Protein AF-A0A950E5G8-F1 (afdb_monomer_lite)

Structure (mmCIF, N/CA/C/O backbone):
data_AF-A0A950E5G8-F1
#
_entry.id   AF-A0A950E5G8-F1
#
loop_
_atom_site.group_PDB
_atom_site.id
_atom_site.type_symbol
_atom_site.label_atom_id
_atom_site.label_alt_id
_atom_site.label_comp_id
_atom_site.label_asym_id
_atom_site.label_entity_id
_atom_site.label_seq_id
_atom_site.pdbx_PDB_ins_code
_atom_site.Cartn_x
_atom_site.Cartn_y
_atom_site.Cartn_z
_atom_site.occupancy
_atom_site.B_iso_or_equiv
_atom_site.auth_seq_id
_atom_site.auth_comp_id
_atom_site.auth_asym_id
_atom_site.auth_atom_id
_atom_site.pdbx_PDB_model_num
ATOM 1 N N . MET A 1 1 ? -53.275 6.280 20.588 1.00 47.97 1 MET A N 1
ATOM 2 C CA . MET A 1 1 ? -52.068 5.756 19.921 1.00 47.97 1 MET A CA 1
ATOM 3 C C . MET A 1 1 ? -51.624 4.563 20.730 1.00 47.97 1 MET A C 1
ATOM 5 O O . MET A 1 1 ? -51.449 4.709 21.932 1.00 47.97 1 MET A O 1
ATOM 9 N N . ASP A 1 2 ? -51.600 3.397 20.101 1.00 41.66 2 ASP A N 1
ATOM 10 C CA . ASP A 1 2 ? -51.283 2.125 20.744 1.00 41.66 2 ASP A CA 1
ATOM 11 C C . ASP A 1 2 ? -49.762 2.049 21.015 1.00 41.66 2 ASP A C 1
ATOM 13 O O . ASP A 1 2 ? -48.987 2.237 20.075 1.00 41.66 2 ASP A O 1
ATOM 17 N N . PRO A 1 3 ? -49.295 1.833 22.262 1.00 52.62 3 PRO A N 1
ATOM 18 C CA . PRO A 1 3 ? -47.866 1.786 22.592 1.00 52.62 3 PRO A CA 1
ATOM 19 C C . PRO A 1 3 ? -47.129 0.547 22.050 1.00 52.62 3 PRO A C 1
ATOM 21 O O . PRO A 1 3 ? -45.923 0.420 22.259 1.00 52.62 3 PRO A O 1
ATOM 24 N N . THR A 1 4 ? -47.825 -0.384 21.391 1.00 50.59 4 THR A N 1
ATOM 25 C CA . THR A 1 4 ? -47.275 -1.694 21.005 1.00 50.59 4 THR A CA 1
ATOM 26 C C . THR A 1 4 ? -46.673 -1.763 19.594 1.00 50.59 4 THR A C 1
ATOM 28 O O . THR A 1 4 ? -46.004 -2.741 19.277 1.00 50.59 4 THR A O 1
ATOM 31 N N . GLU A 1 5 ? -46.800 -0.728 18.754 1.00 53.88 5 GLU A N 1
ATOM 32 C CA . GLU A 1 5 ? -46.356 -0.799 17.343 1.00 53.88 5 GLU A CA 1
ATOM 33 C C . GLU A 1 5 ? -44.827 -0.703 17.110 1.00 53.88 5 GLU A C 1
ATOM 35 O O . GLU A 1 5 ? -44.364 -0.839 15.975 1.00 53.88 5 GLU A O 1
ATOM 40 N N . GLY A 1 6 ? -44.014 -0.471 18.147 1.00 55.38 6 GLY A N 1
ATOM 41 C CA . GLY A 1 6 ? -42.578 -0.182 17.990 1.00 55.38 6 GLY A CA 1
ATOM 42 C C . GLY A 1 6 ? -41.601 -1.323 18.296 1.00 55.38 6 GLY A C 1
ATOM 43 O O . GLY A 1 6 ? -40.485 -1.321 17.775 1.00 55.38 6 GLY A O 1
ATOM 44 N N . TYR A 1 7 ? -41.983 -2.293 19.130 1.00 46.69 7 TYR A N 1
ATOM 45 C CA . TYR A 1 7 ? -41.076 -3.335 19.626 1.00 46.69 7 TYR A CA 1
ATOM 46 C C . TYR A 1 7 ? -41.272 -4.638 18.842 1.00 46.69 7 TYR A C 1
ATOM 48 O O . TYR A 1 7 ? -42.327 -5.256 18.918 1.00 46.69 7 TYR A O 1
ATOM 56 N N . GLY A 1 8 ? -40.254 -5.060 18.081 1.00 57.28 8 GLY A N 1
ATOM 57 C CA . GLY A 1 8 ? -40.267 -6.337 17.348 1.00 57.28 8 GLY A CA 1
ATOM 58 C C . GLY A 1 8 ? -40.115 -6.249 15.826 1.00 57.28 8 GLY A C 1
ATOM 59 O O . GLY A 1 8 ? -40.244 -7.269 15.150 1.00 57.28 8 GLY A O 1
ATOM 60 N N . ARG A 1 9 ? -39.807 -5.078 15.248 1.00 59.56 9 ARG A N 1
ATOM 61 C CA . ARG A 1 9 ? -39.385 -5.036 13.838 1.00 59.56 9 ARG A CA 1
ATOM 62 C C . ARG A 1 9 ? -38.049 -5.759 13.694 1.00 59.56 9 ARG A C 1
ATOM 64 O O . ARG A 1 9 ? -37.038 -5.298 14.219 1.00 59.56 9 ARG A O 1
ATOM 71 N N . ALA A 1 10 ? -38.061 -6.883 12.980 1.00 58.44 10 ALA A N 1
ATOM 72 C CA . ALA A 1 10 ? -36.851 -7.582 12.577 1.00 58.44 10 ALA A CA 1
ATOM 73 C C . ALA A 1 10 ? -35.902 -6.582 11.900 1.00 58.44 10 ALA A C 1
ATOM 75 O O . ALA A 1 10 ? -36.303 -5.878 10.971 1.00 58.44 10 ALA A O 1
ATOM 76 N N . LEU A 1 11 ? -34.663 -6.496 12.389 1.00 60.97 11 LEU A N 1
ATOM 77 C CA . LEU A 1 11 ? -33.600 -5.743 11.734 1.00 60.97 11 LEU A CA 1
ATOM 78 C C . LEU A 1 11 ? -33.352 -6.400 10.375 1.00 60.97 11 LEU A C 1
ATOM 80 O O . LEU A 1 11 ? -32.630 -7.387 10.266 1.00 60.97 11 LEU A O 1
ATOM 84 N N . THR A 1 12 ? -33.999 -5.890 9.330 1.00 65.06 12 THR A N 1
ATOM 85 C CA . THR A 1 12 ? -33.741 -6.316 7.959 1.00 65.06 12 THR A CA 1
ATOM 86 C C . THR A 1 12 ? -32.373 -5.772 7.580 1.00 65.06 12 THR A C 1
ATOM 88 O O . THR A 1 12 ? -32.251 -4.619 7.163 1.00 65.06 12 THR A O 1
ATOM 91 N N . TRP A 1 13 ? -31.329 -6.574 7.789 1.00 59.72 13 TRP A N 1
ATOM 92 C CA . TRP A 1 13 ? -30.010 -6.278 7.252 1.00 59.72 13 TRP A CA 1
ATOM 93 C C . TRP A 1 13 ? -30.138 -6.204 5.730 1.00 59.72 13 TRP A C 1
ATOM 95 O O . TRP A 1 13 ? -30.410 -7.199 5.060 1.00 59.72 13 TRP A O 1
ATOM 105 N N . SER A 1 14 ? -30.018 -4.998 5.187 1.00 71.00 14 SER A N 1
ATOM 106 C CA . SER A 1 14 ? -29.894 -4.780 3.753 1.00 71.00 14 SER A CA 1
ATOM 107 C C . SER A 1 14 ? -28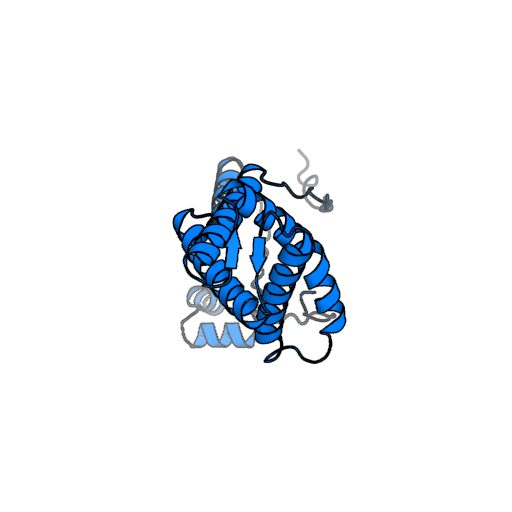.407 -4.589 3.454 1.00 71.00 14 SER A C 1
ATOM 109 O O . SER A 1 14 ? -27.835 -3.639 4.003 1.00 71.00 14 SER A O 1
ATOM 111 N N . PRO A 1 15 ? -27.771 -5.427 2.616 1.00 58.84 15 PRO A N 1
ATOM 112 C CA . PRO A 1 15 ? -26.394 -5.197 2.204 1.00 58.84 15 PRO A CA 1
ATOM 113 C C . PRO A 1 15 ? -26.296 -3.804 1.579 1.00 58.84 15 PRO A C 1
ATOM 115 O O . PRO A 1 15 ? -26.909 -3.528 0.547 1.00 58.84 15 PRO A O 1
ATOM 118 N N . GLN A 1 16 ? -25.572 -2.899 2.236 1.00 64.56 16 GLN A N 1
ATOM 119 C CA . GLN A 1 16 ? -25.246 -1.608 1.647 1.00 64.56 16 GLN A CA 1
ATOM 120 C C . GLN A 1 16 ? -24.131 -1.830 0.630 1.00 64.56 16 GLN A C 1
ATOM 122 O O . GLN A 1 16 ? -23.129 -2.478 0.930 1.00 64.56 16 GLN A O 1
ATOM 127 N N . ALA A 1 17 ? -24.320 -1.322 -0.587 1.00 63.41 17 ALA A N 1
ATOM 128 C CA . ALA A 1 17 ? -23.290 -1.397 -1.610 1.00 63.41 17 ALA A CA 1
ATOM 129 C C . ALA A 1 17 ? -22.033 -0.644 -1.132 1.00 63.41 17 ALA A C 1
ATOM 131 O O . ALA A 1 17 ? -22.166 0.455 -0.583 1.00 63.41 17 ALA A O 1
ATOM 132 N N . PRO A 1 18 ? -20.823 -1.193 -1.342 1.00 62.94 18 PRO A N 1
ATOM 133 C CA . PRO A 1 18 ? -19.596 -0.480 -1.020 1.00 62.94 18 PRO A CA 1
ATOM 134 C C . PRO A 1 18 ? -19.556 0.837 -1.804 1.00 62.94 18 PRO A C 1
ATOM 136 O O . PRO A 1 18 ? -19.641 0.859 -3.032 1.00 62.94 18 PRO A O 1
ATOM 139 N N . HIS A 1 19 ? -19.466 1.959 -1.091 1.00 63.69 19 HIS A N 1
ATOM 140 C CA . HIS A 1 19 ? -19.315 3.272 -1.706 1.00 63.69 19 HIS A CA 1
ATOM 141 C C . HIS A 1 19 ? -17.847 3.489 -2.084 1.00 63.69 19 HIS A C 1
ATOM 143 O O . HIS A 1 19 ? -17.012 3.788 -1.234 1.00 63.69 19 HIS A O 1
ATOM 149 N N . TYR A 1 20 ? -17.529 3.361 -3.372 1.00 69.50 20 TYR A N 1
ATOM 150 C CA . TYR A 1 20 ? -16.200 3.682 -3.886 1.00 69.50 20 TYR A CA 1
ATOM 151 C C . TYR A 1 20 ? -16.023 5.199 -3.996 1.00 69.50 20 TYR A C 1
ATOM 153 O O . TYR A 1 20 ? -16.672 5.867 -4.804 1.00 69.50 20 TYR A O 1
ATOM 161 N N . ASN A 1 21 ? -15.108 5.758 -3.206 1.00 79.69 21 ASN A N 1
ATOM 162 C CA . ASN A 1 21 ? -14.736 7.164 -3.316 1.00 79.69 21 ASN A CA 1
ATOM 163 C C . ASN A 1 21 ? -13.747 7.342 -4.477 1.00 79.69 21 ASN A C 1
ATOM 165 O O . ASN A 1 21 ? -12.543 7.180 -4.302 1.00 79.69 21 ASN A O 1
ATOM 169 N N . ILE A 1 22 ? -14.244 7.709 -5.664 1.00 84.25 22 ILE A N 1
ATOM 170 C CA . ILE A 1 22 ? -13.420 7.903 -6.878 1.00 84.25 22 ILE A CA 1
ATOM 171 C C . ILE A 1 22 ? -12.241 8.853 -6.620 1.00 84.25 22 ILE A C 1
ATOM 173 O O . ILE A 1 22 ? -11.131 8.604 -7.077 1.00 84.25 22 ILE A O 1
ATOM 177 N N . VAL A 1 23 ? -12.462 9.919 -5.844 1.00 83.88 23 VAL A N 1
ATOM 178 C CA . VAL A 1 23 ? -11.411 10.881 -5.475 1.00 83.88 23 VAL A CA 1
ATOM 179 C C . VAL A 1 23 ? -10.280 10.206 -4.703 1.00 83.88 23 VAL A C 1
ATOM 181 O O . VAL A 1 23 ? -9.117 10.452 -4.998 1.00 83.88 23 VAL A O 1
ATOM 184 N N . HIS A 1 24 ? -10.612 9.330 -3.755 1.00 82.12 24 HIS A N 1
ATOM 185 C CA . HIS A 1 24 ? -9.613 8.592 -2.988 1.00 82.12 24 HIS A CA 1
ATOM 186 C C . HIS A 1 24 ? -8.821 7.651 -3.902 1.00 82.12 24 HIS A C 1
ATOM 188 O O . HIS A 1 24 ? -7.599 7.675 -3.876 1.00 82.12 24 HIS A O 1
ATOM 194 N N . VAL A 1 25 ? -9.493 6.919 -4.797 1.00 85.19 25 VAL A N 1
ATOM 195 C CA . VAL A 1 25 ? -8.819 6.051 -5.781 1.00 85.19 25 VAL A CA 1
ATOM 196 C C . VAL A 1 25 ? -7.847 6.843 -6.663 1.00 85.19 25 VAL A C 1
ATOM 198 O O . VAL A 1 25 ? -6.720 6.404 -6.880 1.00 85.19 25 VAL A O 1
ATOM 201 N N . LEU A 1 26 ? -8.252 8.023 -7.143 1.00 89.00 26 LEU A N 1
ATOM 202 C CA . LEU A 1 26 ? -7.389 8.887 -7.953 1.00 89.00 26 LEU A CA 1
ATOM 203 C C . LEU A 1 26 ? -6.182 9.411 -7.164 1.00 89.00 26 LEU A C 1
ATOM 205 O O . LEU A 1 26 ? -5.080 9.437 -7.705 1.00 89.00 26 LEU A O 1
ATOM 209 N N . ILE A 1 27 ? -6.370 9.805 -5.900 1.00 88.25 27 ILE A N 1
ATOM 210 C CA . ILE A 1 27 ? -5.274 10.256 -5.031 1.00 88.25 27 ILE A CA 1
ATOM 211 C C . ILE A 1 27 ? -4.304 9.106 -4.763 1.00 88.25 27 ILE A C 1
ATOM 213 O O . ILE A 1 27 ? -3.107 9.280 -4.967 1.00 88.25 27 ILE A O 1
ATOM 217 N N . SER A 1 28 ? -4.797 7.927 -4.381 1.00 87.56 28 SER A N 1
ATOM 218 C CA . SER A 1 28 ? -3.956 6.755 -4.113 1.00 87.56 28 SER A CA 1
ATOM 219 C C . SER A 1 28 ? -3.184 6.316 -5.360 1.00 87.56 28 SER A C 1
ATOM 221 O O . SER A 1 28 ? -2.005 5.980 -5.272 1.00 87.56 28 SER A O 1
ATOM 223 N N . TRP A 1 29 ? -3.798 6.401 -6.544 1.00 91.81 29 TRP A N 1
ATOM 224 C CA . TRP A 1 29 ? -3.107 6.155 -7.811 1.00 91.81 29 TRP A CA 1
ATOM 225 C C . TRP A 1 29 ? -2.003 7.184 -8.098 1.00 91.81 29 TRP A C 1
ATOM 227 O O . TRP A 1 29 ? -0.893 6.802 -8.475 1.00 91.81 29 TRP A O 1
ATOM 237 N N . LEU A 1 30 ? -2.274 8.478 -7.889 1.00 93.50 30 LEU A N 1
ATOM 238 C CA . LEU A 1 30 ? -1.269 9.533 -8.043 1.00 93.50 30 LEU A CA 1
ATOM 239 C C . LEU A 1 30 ? -0.107 9.344 -7.065 1.00 93.50 30 LEU A C 1
ATOM 241 O O . LEU A 1 30 ? 1.049 9.428 -7.475 1.00 93.50 30 LEU A O 1
ATOM 245 N N . VAL A 1 31 ? -0.403 9.046 -5.799 1.00 93.44 31 VAL A N 1
ATOM 246 C CA . VAL A 1 31 ? 0.601 8.757 -4.768 1.00 93.44 31 VAL A CA 1
ATOM 247 C C . VAL A 1 31 ? 1.461 7.566 -5.180 1.00 93.44 31 VAL A C 1
ATOM 249 O O . VAL A 1 31 ? 2.684 7.679 -5.172 1.00 93.44 31 VAL A O 1
ATOM 252 N N . ALA A 1 32 ? 0.853 6.466 -5.629 1.00 93.69 32 ALA A N 1
ATOM 253 C CA . ALA A 1 32 ? 1.586 5.299 -6.110 1.00 93.69 32 ALA A CA 1
ATOM 254 C C . ALA A 1 32 ? 2.502 5.637 -7.302 1.00 93.69 32 ALA A C 1
ATOM 256 O O . ALA A 1 32 ? 3.665 5.235 -7.323 1.00 93.69 32 ALA A O 1
ATOM 257 N N . GLY A 1 33 ? 2.020 6.423 -8.270 1.00 95.38 33 GLY A N 1
ATOM 258 C CA . GLY A 1 33 ? 2.829 6.873 -9.406 1.00 95.38 33 GLY A CA 1
ATOM 259 C C . GLY A 1 33 ? 4.007 7.759 -9.000 1.00 95.38 33 GLY A C 1
ATOM 260 O O . GLY A 1 33 ? 5.118 7.566 -9.495 1.00 95.38 33 GLY A O 1
ATOM 261 N N . VAL A 1 34 ? 3.797 8.693 -8.067 1.00 96.44 34 VAL A N 1
ATOM 262 C CA . VAL A 1 34 ? 4.878 9.524 -7.512 1.00 96.44 34 VAL A CA 1
ATOM 263 C C . VAL A 1 34 ? 5.898 8.652 -6.782 1.00 96.44 34 VAL A C 1
ATOM 265 O O . VAL A 1 34 ? 7.093 8.828 -7.002 1.00 96.44 34 VAL A O 1
ATOM 268 N N . SER A 1 35 ? 5.464 7.672 -5.988 1.00 96.38 35 SER A N 1
ATOM 269 C CA . SER A 1 35 ? 6.365 6.737 -5.302 1.00 96.38 35 SER A CA 1
ATOM 270 C C . SER A 1 35 ? 7.233 5.936 -6.273 1.00 96.38 35 SER A C 1
ATOM 272 O O . SER A 1 35 ? 8.437 5.812 -6.054 1.00 96.38 35 SER A O 1
ATOM 274 N N . VAL A 1 36 ? 6.659 5.440 -7.376 1.00 95.69 36 VAL A N 1
ATOM 275 C CA . VAL A 1 36 ? 7.415 4.756 -8.442 1.00 95.69 36 VAL A CA 1
ATOM 276 C C . VAL A 1 36 ? 8.428 5.701 -9.087 1.00 95.69 36 VAL A C 1
ATOM 278 O O . VAL A 1 36 ? 9.584 5.328 -9.285 1.00 95.69 36 VAL A O 1
ATOM 281 N N . PHE A 1 37 ? 8.019 6.936 -9.384 1.00 96.25 37 PHE A N 1
ATOM 282 C CA . PHE A 1 37 ? 8.897 7.939 -9.982 1.00 96.25 37 PHE A CA 1
ATOM 283 C C . PHE A 1 37 ? 10.076 8.298 -9.063 1.00 96.25 37 PHE A C 1
ATOM 285 O O . PHE A 1 37 ? 11.220 8.345 -9.511 1.00 96.25 37 PHE A O 1
ATOM 292 N N . VAL A 1 38 ? 9.812 8.491 -7.768 1.00 96.44 38 VAL A N 1
ATOM 293 C CA . VAL A 1 38 ? 10.836 8.752 -6.747 1.00 96.44 38 VAL A CA 1
ATOM 294 C C . VAL A 1 38 ? 11.792 7.569 -6.619 1.00 96.44 38 VAL A C 1
ATOM 296 O O . VAL A 1 38 ? 13.007 7.762 -6.604 1.00 96.44 38 VAL A O 1
ATOM 299 N N . ALA A 1 39 ? 11.279 6.340 -6.591 1.00 96.06 39 ALA A N 1
ATOM 300 C CA . ALA A 1 39 ? 12.126 5.158 -6.504 1.00 96.06 39 ALA A CA 1
ATOM 301 C C . ALA A 1 39 ? 13.044 5.001 -7.718 1.00 96.06 39 ALA A C 1
ATOM 303 O O . ALA A 1 39 ? 14.226 4.722 -7.541 1.00 96.06 39 ALA A O 1
ATOM 304 N N . ALA A 1 40 ? 12.545 5.257 -8.928 1.00 94.81 40 ALA A N 1
ATOM 305 C CA . ALA A 1 40 ? 13.364 5.253 -10.138 1.00 94.81 40 ALA A CA 1
ATOM 306 C C . ALA A 1 40 ? 14.425 6.372 -10.160 1.00 94.81 40 ALA A C 1
ATOM 308 O O . ALA A 1 40 ? 15.451 6.235 -10.816 1.00 94.81 40 ALA A O 1
ATOM 309 N N . ALA A 1 41 ? 14.205 7.478 -9.441 1.00 94.69 41 ALA A N 1
ATOM 310 C CA . ALA A 1 41 ? 15.197 8.544 -9.309 1.00 94.69 41 ALA A CA 1
ATOM 311 C C . ALA A 1 41 ? 16.302 8.219 -8.285 1.00 94.69 41 ALA A C 1
ATOM 313 O O . ALA A 1 41 ? 17.424 8.704 -8.419 1.00 94.69 41 ALA A O 1
ATOM 314 N N . ILE A 1 42 ? 15.988 7.425 -7.257 1.00 95.38 42 ILE A N 1
ATOM 315 C CA . ILE A 1 42 ? 16.906 7.094 -6.155 1.00 95.38 42 ILE A CA 1
ATOM 316 C C . ILE A 1 42 ? 17.687 5.807 -6.438 1.00 95.38 42 ILE A C 1
ATOM 318 O O . ILE A 1 42 ? 18.877 5.720 -6.132 1.00 95.38 42 ILE A O 1
ATOM 322 N N . VAL A 1 43 ? 17.016 4.788 -6.974 1.00 95.38 43 VAL A N 1
ATOM 323 C CA . VAL A 1 43 ? 17.572 3.444 -7.120 1.00 95.38 43 VAL A CA 1
ATOM 324 C C . VAL A 1 43 ? 18.265 3.323 -8.477 1.00 95.38 43 VAL A C 1
ATOM 326 O O . VAL A 1 43 ? 17.602 3.418 -9.511 1.00 95.38 43 VAL A O 1
ATOM 329 N N . PRO A 1 44 ? 19.590 3.089 -8.516 1.00 91.00 44 PRO A N 1
ATOM 330 C CA . PRO A 1 44 ? 20.273 2.869 -9.782 1.00 91.00 44 PRO A CA 1
ATOM 331 C C . PRO A 1 44 ? 19.753 1.577 -10.425 1.00 91.00 44 PRO A C 1
ATOM 333 O O . PRO A 1 44 ? 19.303 0.668 -9.732 1.00 91.00 44 PRO A O 1
ATOM 336 N N . HIS A 1 45 ? 19.820 1.493 -11.756 1.00 93.19 45 HIS A N 1
ATOM 337 C CA . HIS A 1 45 ? 19.299 0.354 -12.534 1.00 93.19 45 HIS A CA 1
ATOM 338 C C . HIS A 1 45 ? 17.772 0.172 -12.505 1.00 93.19 45 HIS A C 1
ATOM 340 O O . HIS A 1 45 ? 17.252 -0.865 -12.929 1.00 93.19 45 HIS A O 1
ATOM 346 N N . VAL A 1 46 ? 17.054 1.201 -12.051 1.00 94.00 46 VAL A N 1
ATOM 347 C CA . VAL A 1 46 ? 15.607 1.341 -12.199 1.00 94.00 46 VAL A CA 1
ATOM 348 C C . VAL A 1 46 ? 15.360 2.609 -12.995 1.00 94.00 46 VAL A C 1
ATOM 350 O O . VAL A 1 46 ? 15.836 3.677 -12.627 1.00 94.00 46 VAL A O 1
ATOM 353 N N . SER A 1 47 ? 14.646 2.506 -14.109 1.00 92.62 47 SER A N 1
ATOM 354 C CA . SER A 1 47 ? 14.333 3.673 -14.930 1.00 92.62 47 SER A CA 1
ATOM 355 C C . SER A 1 47 ? 12.887 3.671 -15.396 1.00 92.62 47 SER A C 1
ATOM 357 O O . SER A 1 47 ? 12.274 2.630 -15.633 1.00 92.62 47 SER A O 1
ATOM 359 N N . VAL A 1 48 ? 12.344 4.878 -15.515 1.00 94.12 48 VAL A N 1
ATOM 360 C CA . VAL A 1 48 ? 11.017 5.163 -16.061 1.00 94.12 48 VAL A CA 1
ATOM 361 C C . VAL A 1 48 ? 11.175 6.227 -17.142 1.00 94.12 48 VAL A C 1
ATOM 363 O O . VAL A 1 48 ? 11.984 7.143 -16.990 1.00 94.12 48 VAL A O 1
ATOM 366 N N . GLY A 1 49 ? 10.437 6.105 -18.248 1.00 86.75 49 GLY A N 1
ATOM 367 C CA . GLY A 1 49 ? 10.557 7.034 -19.381 1.00 86.75 49 GLY A CA 1
ATOM 368 C C . GLY A 1 49 ? 10.075 8.458 -19.068 1.00 86.75 49 GLY A C 1
ATOM 369 O O . GLY A 1 49 ? 10.515 9.418 -19.699 1.00 86.75 49 GLY A O 1
ATOM 370 N N . GLY A 1 50 ? 9.230 8.611 -18.045 1.00 91.94 50 GLY A N 1
ATOM 371 C CA . GLY A 1 50 ? 8.761 9.890 -17.524 1.00 91.94 50 GLY A CA 1
ATOM 372 C C . GLY A 1 50 ? 7.676 9.719 -16.462 1.00 91.94 50 GLY A C 1
ATOM 373 O O . GLY A 1 50 ? 7.345 8.606 -16.053 1.00 91.94 50 GLY A O 1
ATOM 374 N N . PHE A 1 51 ? 7.081 10.831 -16.028 1.00 92.44 51 PHE A N 1
ATOM 375 C CA . PHE A 1 51 ? 6.022 10.807 -15.013 1.00 92.44 51 PHE A CA 1
ATOM 376 C C . PHE A 1 51 ? 4.762 10.054 -15.479 1.00 92.44 51 PHE A C 1
ATOM 378 O O . PHE A 1 51 ? 4.176 9.294 -14.712 1.00 92.44 51 PHE A O 1
ATOM 385 N N . SER A 1 52 ? 4.373 10.193 -16.752 1.00 93.12 52 SER A N 1
ATOM 386 C CA . SER A 1 52 ? 3.252 9.435 -17.332 1.00 93.12 52 SER A CA 1
ATOM 387 C C . SER A 1 52 ? 3.497 7.927 -17.318 1.00 93.12 52 SER A C 1
ATOM 389 O O . SER A 1 52 ? 2.577 7.150 -17.076 1.00 93.12 52 SER A O 1
ATOM 391 N N . ASP A 1 53 ? 4.745 7.515 -17.540 1.00 94.31 53 ASP A N 1
ATOM 392 C CA . ASP A 1 53 ? 5.137 6.109 -17.532 1.00 94.31 53 ASP A CA 1
ATOM 393 C C . ASP A 1 53 ? 5.152 5.540 -16.109 1.00 94.31 53 ASP A C 1
ATOM 395 O O . ASP A 1 53 ? 4.749 4.396 -15.907 1.00 94.31 53 ASP A O 1
ATOM 399 N N . ALA A 1 54 ? 5.519 6.350 -15.110 1.00 94.25 54 ALA A N 1
ATOM 400 C CA . ALA A 1 54 ? 5.402 5.982 -13.700 1.00 94.25 54 ALA A CA 1
ATOM 401 C C . ALA A 1 54 ? 3.935 5.808 -13.266 1.00 94.25 54 ALA A C 1
ATOM 403 O O . ALA A 1 54 ? 3.605 4.849 -12.569 1.00 94.25 54 ALA A O 1
ATOM 404 N N . LEU A 1 55 ? 3.030 6.676 -13.732 1.00 95.56 55 LEU A N 1
ATOM 405 C CA . LEU A 1 55 ? 1.588 6.520 -13.506 1.00 95.56 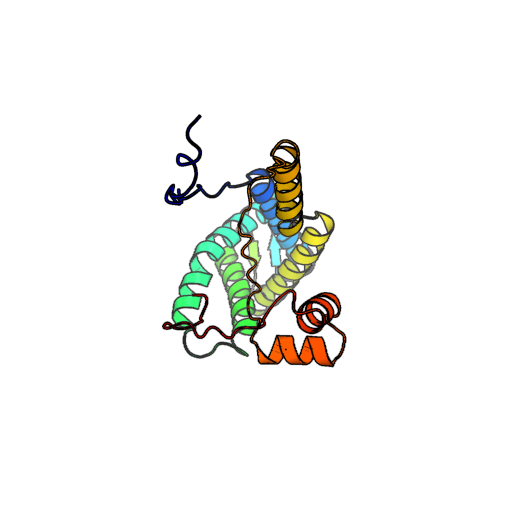55 LEU A CA 1
ATOM 406 C C . LEU A 1 55 ? 1.033 5.250 -14.165 1.00 95.56 55 LEU A C 1
ATOM 408 O O . LEU A 1 55 ? 0.238 4.537 -13.550 1.00 95.56 55 LEU A O 1
ATOM 412 N N . ALA A 1 56 ? 1.463 4.941 -15.391 1.00 94.69 56 ALA A N 1
ATOM 413 C CA . ALA A 1 56 ? 1.090 3.705 -16.077 1.00 94.69 56 ALA A CA 1
ATOM 414 C C . ALA A 1 56 ? 1.638 2.462 -15.354 1.00 94.69 56 ALA A C 1
ATOM 416 O O . ALA A 1 56 ? 0.914 1.480 -15.176 1.00 94.69 56 ALA A O 1
ATOM 417 N N . ALA A 1 57 ? 2.884 2.518 -14.876 1.00 94.12 57 ALA A N 1
ATOM 418 C CA . ALA A 1 57 ? 3.476 1.466 -14.058 1.00 94.12 57 ALA A CA 1
ATOM 419 C C . ALA A 1 57 ? 2.689 1.258 -12.754 1.00 94.12 57 ALA A C 1
ATOM 421 O O . ALA A 1 57 ? 2.421 0.116 -12.396 1.00 94.12 57 ALA A O 1
ATOM 422 N N . ALA A 1 58 ? 2.238 2.328 -12.092 1.00 94.06 58 ALA A N 1
ATOM 423 C CA . ALA A 1 58 ? 1.404 2.228 -10.895 1.00 94.06 58 ALA A CA 1
ATOM 424 C C . ALA A 1 58 ? 0.065 1.515 -11.157 1.00 94.06 58 ALA A C 1
ATOM 426 O O . ALA A 1 58 ? -0.345 0.690 -10.344 1.00 94.06 58 ALA A O 1
ATOM 427 N N . VAL A 1 59 ? -0.589 1.757 -12.303 1.00 94.56 59 VAL A N 1
ATOM 428 C CA . VAL A 1 59 ? -1.800 1.000 -12.693 1.00 94.56 59 VAL A CA 1
ATOM 429 C C . VAL A 1 59 ? -1.485 -0.483 -12.869 1.00 94.56 59 VAL A C 1
ATOM 431 O O . VAL A 1 59 ? -2.226 -1.335 -12.384 1.00 94.56 59 VAL A O 1
ATOM 434 N N . LEU A 1 60 ? -0.384 -0.802 -13.551 1.00 94.31 60 LEU A N 1
ATOM 435 C CA . LEU A 1 60 ? 0.017 -2.186 -13.787 1.00 94.31 60 LEU A CA 1
ATOM 436 C C . LEU A 1 60 ? 0.345 -2.911 -12.476 1.00 94.31 60 LEU A C 1
ATOM 438 O O . LEU A 1 60 ? -0.117 -4.028 -12.263 1.00 94.31 60 LEU A O 1
ATOM 442 N N . ILE A 1 61 ? 1.083 -2.260 -11.577 1.00 93.25 61 ILE A N 1
ATOM 443 C CA . ILE A 1 61 ? 1.389 -2.784 -10.241 1.00 93.25 61 ILE A CA 1
ATOM 444 C C . ILE A 1 61 ? 0.096 -2.982 -9.443 1.00 93.25 61 ILE A C 1
ATOM 446 O O . ILE A 1 61 ? -0.081 -4.039 -8.847 1.00 93.25 61 ILE A O 1
ATOM 450 N N . ALA A 1 62 ? -0.844 -2.033 -9.480 1.00 91.94 62 ALA A N 1
ATOM 451 C CA . ALA A 1 62 ? -2.140 -2.180 -8.817 1.00 91.94 62 ALA A CA 1
ATOM 452 C C . ALA A 1 62 ? -2.946 -3.370 -9.369 1.00 91.94 62 ALA A C 1
ATOM 454 O O . ALA A 1 62 ? -3.532 -4.129 -8.597 1.00 91.94 62 ALA A O 1
ATOM 455 N N . ALA A 1 63 ? -2.929 -3.585 -10.688 1.00 93.44 63 ALA A N 1
ATOM 456 C CA . ALA A 1 63 ? -3.562 -4.744 -11.314 1.00 93.44 63 ALA A CA 1
ATOM 457 C C . ALA A 1 63 ? -2.903 -6.065 -10.878 1.00 93.44 63 ALA A C 1
ATOM 459 O O . ALA A 1 63 ? -3.600 -7.023 -10.545 1.00 93.44 63 ALA A O 1
ATOM 460 N N . LEU A 1 64 ? -1.569 -6.110 -10.812 1.00 93.62 64 LEU A N 1
ATOM 461 C CA . LEU A 1 64 ? -0.829 -7.261 -10.287 1.00 93.62 64 LEU A CA 1
ATOM 462 C C . LEU A 1 64 ? -1.148 -7.506 -8.803 1.00 93.62 64 LEU A C 1
ATOM 464 O O . LEU A 1 64 ? -1.334 -8.654 -8.396 1.00 93.62 64 LEU A O 1
ATOM 468 N N . ASN A 1 65 ? -1.285 -6.441 -8.013 1.00 91.88 65 ASN A N 1
ATOM 469 C CA . ASN A 1 65 ? -1.637 -6.492 -6.595 1.00 91.88 65 ASN A CA 1
ATOM 470 C C . ASN A 1 65 ? -3.079 -6.961 -6.337 1.00 91.88 65 ASN A C 1
ATOM 472 O O . ASN A 1 65 ? -3.371 -7.489 -5.271 1.00 91.88 65 ASN A O 1
ATOM 476 N N . ALA A 1 66 ? -3.980 -6.846 -7.313 1.00 90.75 66 ALA A N 1
ATOM 477 C CA . ALA A 1 66 ? -5.322 -7.418 -7.207 1.00 90.75 66 ALA A CA 1
ATOM 478 C C . ALA A 1 66 ? -5.341 -8.951 -7.387 1.00 90.75 66 ALA A C 1
ATOM 480 O O . ALA A 1 66 ? -6.299 -9.603 -6.978 1.00 90.75 66 ALA A O 1
ATOM 481 N N . VAL A 1 67 ? -4.300 -9.534 -7.997 1.00 91.00 67 VAL A N 1
ATOM 482 C CA . VAL A 1 67 ? -4.281 -10.949 -8.412 1.00 91.00 67 VAL A CA 1
ATOM 483 C C . VAL A 1 67 ? -3.262 -11.775 -7.630 1.00 91.00 67 VAL A C 1
ATOM 485 O O . VAL A 1 67 ? -3.582 -12.861 -7.148 1.00 91.00 67 VAL A O 1
ATOM 488 N N . LEU A 1 68 ? -2.031 -11.283 -7.482 1.00 89.25 68 LEU A N 1
ATOM 489 C CA . LEU A 1 68 ? -0.932 -12.061 -6.909 1.00 89.25 68 LEU A CA 1
ATOM 490 C C . LEU A 1 68 ? -1.058 -12.299 -5.393 1.00 89.25 68 LEU A C 1
ATOM 492 O O . LEU A 1 68 ? -0.872 -13.446 -4.983 1.00 89.25 68 LEU A O 1
ATOM 496 N N . PRO A 1 69 ? -1.392 -11.308 -4.540 1.00 87.38 69 PRO A N 1
ATOM 497 C CA . PRO A 1 69 ? -1.539 -11.547 -3.107 1.00 87.38 69 PRO A CA 1
ATOM 498 C C . PRO A 1 69 ? -2.602 -12.601 -2.764 1.00 87.38 69 PRO A C 1
ATOM 500 O O . PRO A 1 69 ? -2.274 -13.470 -1.960 1.00 87.38 69 PRO A O 1
ATOM 503 N N . PRO A 1 70 ? -3.807 -12.628 -3.378 1.00 85.25 70 PRO A N 1
ATOM 504 C CA . PRO A 1 70 ? -4.774 -13.711 -3.168 1.00 85.25 70 PRO A CA 1
ATOM 505 C C . PRO A 1 70 ? -4.228 -15.104 -3.505 1.00 85.25 70 PRO A C 1
ATOM 507 O O . PRO A 1 70 ? -4.396 -16.039 -2.722 1.00 85.25 70 PRO A O 1
ATOM 510 N N . ILE A 1 71 ? -3.530 -15.244 -4.638 1.00 86.00 71 ILE A N 1
ATOM 511 C CA . ILE A 1 71 ? -2.921 -16.518 -5.057 1.00 86.00 71 ILE A CA 1
ATOM 512 C C . ILE A 1 71 ? -1.881 -16.971 -4.034 1.00 86.00 71 ILE A C 1
ATOM 514 O O . ILE A 1 71 ? -1.867 -18.125 -3.607 1.00 86.00 71 ILE A O 1
ATOM 518 N N . VAL A 1 72 ? -1.011 -16.053 -3.616 1.00 83.25 72 VAL A N 1
ATOM 519 C CA . VAL A 1 72 ? 0.034 -16.361 -2.644 1.00 83.25 72 VAL A CA 1
ATOM 520 C C . VAL A 1 72 ? -0.583 -16.654 -1.270 1.00 83.25 72 VAL A C 1
ATOM 522 O O . VAL A 1 72 ? -0.140 -17.583 -0.603 1.00 83.25 72 VAL A O 1
ATOM 525 N N . ALA A 1 73 ? -1.620 -15.927 -0.846 1.00 81.00 73 ALA A N 1
ATOM 526 C CA . ALA A 1 73 ? -2.325 -16.164 0.414 1.00 81.00 73 ALA A CA 1
ATOM 527 C C . ALA A 1 73 ? -2.962 -17.559 0.467 1.00 81.00 73 ALA A C 1
ATOM 529 O O . ALA A 1 73 ? -2.827 -18.243 1.480 1.00 81.00 73 ALA A O 1
ATOM 530 N N . ALA A 1 74 ? -3.552 -18.025 -0.639 1.00 79.31 74 ALA A N 1
ATOM 531 C CA . ALA A 1 74 ? -4.065 -19.390 -0.753 1.00 79.31 74 ALA A CA 1
ATOM 532 C C . ALA A 1 74 ? -2.969 -20.459 -0.550 1.00 79.31 74 ALA A C 1
ATOM 534 O O . ALA A 1 74 ? -3.254 -21.555 -0.072 1.00 79.31 74 ALA A O 1
ATOM 535 N N . LEU A 1 75 ? -1.708 -20.132 -0.856 1.00 71.81 75 LEU A N 1
ATOM 536 C CA . LEU A 1 75 ? -0.550 -21.015 -0.686 1.00 71.81 75 LEU A CA 1
ATOM 537 C C . LEU A 1 75 ? 0.106 -20.914 0.713 1.00 71.81 75 LEU A C 1
ATOM 539 O O . LEU A 1 75 ? 0.864 -21.802 1.101 1.00 71.81 75 LEU A O 1
ATOM 543 N N . ARG A 1 76 ? -0.168 -19.844 1.481 1.00 66.38 76 ARG A N 1
ATOM 544 C CA . ARG A 1 76 ? 0.505 -19.482 2.756 1.00 66.38 76 ARG A CA 1
ATOM 545 C C . ARG A 1 76 ? -0.005 -20.217 4.008 1.00 66.38 76 ARG A C 1
ATOM 547 O O . ARG A 1 76 ? 0.532 -19.975 5.090 1.00 66.38 76 ARG A O 1
ATOM 554 N N . LEU A 1 77 ? -1.000 -21.098 3.893 1.00 60.69 77 LEU A N 1
ATOM 555 C CA . LEU A 1 77 ? -1.739 -21.672 5.031 1.00 60.69 77 LEU A CA 1
ATOM 556 C C . LEU A 1 77 ? -0.931 -22.408 6.142 1.00 60.69 77 LEU A C 1
ATOM 558 O O . LEU A 1 77 ? -1.511 -22.563 7.213 1.00 60.69 77 LEU A O 1
ATOM 562 N N . PRO A 1 78 ? 0.363 -22.799 6.005 1.00 64.19 78 PRO A N 1
ATOM 563 C CA . PRO A 1 78 ? 1.110 -23.388 7.131 1.00 64.19 78 PRO A CA 1
ATOM 564 C C . PRO A 1 78 ? 2.247 -22.570 7.809 1.00 64.19 78 PRO A C 1
ATOM 566 O O . PRO A 1 78 ? 2.752 -23.053 8.819 1.00 64.19 78 PRO A O 1
ATOM 569 N N . PHE A 1 79 ? 2.696 -21.381 7.352 1.00 58.53 79 PHE A N 1
ATOM 570 C CA . PHE A 1 79 ? 3.977 -20.787 7.850 1.00 58.53 79 PHE A CA 1
ATOM 571 C C . PHE A 1 79 ? 4.004 -19.248 8.050 1.00 58.53 79 PHE A C 1
ATOM 573 O O . PHE A 1 79 ? 4.780 -18.533 7.415 1.00 58.53 79 PHE A O 1
ATOM 580 N N . THR A 1 80 ? 3.181 -18.705 8.949 1.00 62.91 80 THR A N 1
ATOM 581 C CA . THR A 1 80 ? 2.740 -17.293 8.901 1.00 62.91 80 THR A CA 1
ATOM 582 C C . THR A 1 80 ? 3.667 -16.209 9.481 1.00 62.91 80 THR A C 1
ATOM 584 O O . THR A 1 80 ? 3.698 -15.118 8.920 1.00 62.91 80 THR A O 1
ATOM 587 N N . LEU A 1 81 ? 4.422 -16.424 10.569 1.00 60.19 81 LEU A N 1
ATOM 588 C CA . LEU A 1 81 ? 4.968 -15.268 11.319 1.00 60.19 81 LEU A CA 1
ATOM 589 C C . LEU A 1 81 ? 6.260 -14.642 10.754 1.00 60.19 81 LEU A C 1
ATOM 591 O O . LEU A 1 81 ? 6.291 -13.445 10.489 1.00 60.19 81 LEU A O 1
ATOM 595 N N . ALA A 1 82 ? 7.330 -15.417 10.559 1.00 61.88 82 ALA A N 1
ATOM 596 C CA . ALA A 1 82 ? 8.599 -14.871 10.049 1.00 61.88 82 ALA A CA 1
ATOM 597 C C . ALA A 1 82 ? 8.609 -14.756 8.517 1.00 61.88 82 ALA A C 1
ATOM 599 O O . ALA A 1 82 ? 9.199 -13.836 7.949 1.00 61.88 82 ALA A O 1
ATOM 600 N N . LEU A 1 83 ? 7.922 -15.682 7.843 1.00 70.56 83 LEU A N 1
ATOM 601 C CA . LEU A 1 83 ? 7.871 -15.718 6.388 1.00 70.56 83 LEU A CA 1
ATOM 602 C C . LEU A 1 83 ? 6.995 -14.593 5.827 1.00 70.56 83 LEU A C 1
ATOM 604 O O . LEU A 1 83 ? 7.267 -14.126 4.732 1.00 70.56 83 LEU A O 1
ATOM 608 N N . GLY A 1 84 ? 5.989 -14.120 6.573 1.00 78.00 84 GLY A N 1
ATOM 609 C CA . GLY A 1 84 ? 5.021 -13.129 6.099 1.00 78.00 84 GLY A CA 1
ATOM 610 C C . GLY A 1 84 ? 5.663 -11.836 5.591 1.00 78.00 84 GLY A C 1
ATOM 611 O O . GLY A 1 84 ? 5.420 -11.454 4.449 1.00 78.00 84 GLY A O 1
ATOM 612 N N . PHE A 1 85 ? 6.519 -11.204 6.402 1.00 80.62 85 PHE A N 1
ATOM 613 C CA . PHE A 1 85 ? 7.188 -9.950 6.030 1.00 80.62 85 PHE A CA 1
ATOM 614 C C . PHE A 1 85 ? 8.110 -10.125 4.817 1.00 80.62 85 PHE A C 1
ATOM 616 O O . PHE A 1 85 ? 7.974 -9.413 3.824 1.00 80.62 85 PHE A O 1
ATOM 623 N N . VAL A 1 86 ? 9.012 -11.111 4.872 1.00 84.81 86 VAL A N 1
ATOM 624 C CA . VAL A 1 86 ? 9.954 -11.387 3.775 1.00 84.81 86 VAL A CA 1
ATOM 625 C C . VAL A 1 86 ? 9.197 -11.718 2.491 1.00 84.81 86 VAL A C 1
ATOM 627 O O . VAL A 1 86 ? 9.563 -11.253 1.418 1.00 84.81 86 VAL A O 1
ATOM 630 N N . LEU A 1 87 ? 8.108 -12.477 2.590 1.00 85.50 87 LEU A N 1
ATOM 631 C CA . LEU A 1 87 ? 7.318 -12.891 1.441 1.00 85.50 87 LEU A CA 1
ATOM 632 C C . LEU A 1 87 ? 6.537 -11.737 0.813 1.00 85.50 87 LEU A C 1
ATOM 634 O O . LEU A 1 87 ? 6.391 -11.731 -0.403 1.00 85.50 87 LEU A O 1
ATOM 638 N N . VAL A 1 88 ? 6.048 -10.769 1.596 1.00 86.88 88 VAL A N 1
ATOM 639 C CA . VAL A 1 88 ? 5.465 -9.529 1.047 1.00 86.88 88 VAL A CA 1
ATOM 640 C C . VAL A 1 88 ? 6.533 -8.739 0.299 1.00 86.88 88 VAL A C 1
ATOM 642 O O . VAL A 1 88 ? 6.326 -8.397 -0.857 1.00 86.88 88 VAL A O 1
ATOM 645 N N . LEU A 1 89 ? 7.715 -8.564 0.892 1.00 89.75 89 LEU A N 1
ATOM 646 C CA . LEU A 1 89 ? 8.792 -7.812 0.254 1.00 89.75 89 LEU A CA 1
ATOM 647 C C . LEU A 1 89 ? 9.259 -8.449 -1.068 1.00 89.75 89 LEU A C 1
ATOM 649 O O . LEU A 1 89 ? 9.453 -7.764 -2.073 1.00 89.75 89 LEU A O 1
ATOM 653 N N . VAL A 1 90 ? 9.409 -9.777 -1.074 1.00 91.75 90 VAL A N 1
ATOM 654 C CA . VAL A 1 90 ? 9.721 -10.553 -2.282 1.00 91.75 90 VAL A CA 1
ATOM 655 C C . VAL A 1 90 ? 8.591 -10.435 -3.302 1.00 91.75 90 VAL A C 1
ATOM 657 O O . VAL A 1 90 ? 8.868 -10.302 -4.491 1.00 91.75 90 VAL A O 1
ATOM 660 N N . LEU A 1 91 ? 7.331 -10.464 -2.863 1.00 92.62 91 LEU A N 1
ATOM 661 C CA . LEU A 1 91 ? 6.177 -10.334 -3.747 1.00 92.62 91 LEU A CA 1
ATOM 662 C C . LEU A 1 91 ? 6.147 -8.965 -4.438 1.00 92.62 91 LEU A C 1
ATOM 664 O O . LEU A 1 91 ? 5.978 -8.924 -5.654 1.00 92.62 91 LEU A O 1
ATOM 668 N N . ASP A 1 92 ? 6.397 -7.880 -3.707 1.00 94.19 92 ASP A N 1
ATOM 669 C CA . ASP A 1 92 ? 6.459 -6.526 -4.270 1.00 94.19 92 ASP A CA 1
ATOM 670 C C . ASP A 1 92 ? 7.602 -6.395 -5.290 1.00 94.19 92 ASP A C 1
ATOM 672 O O . ASP A 1 92 ? 7.439 -5.819 -6.368 1.00 94.19 92 ASP A O 1
ATOM 676 N N . ALA A 1 93 ? 8.761 -6.994 -4.998 1.00 95.50 93 ALA A N 1
ATOM 677 C CA . ALA A 1 93 ? 9.886 -7.041 -5.932 1.00 95.50 93 ALA A CA 1
ATOM 678 C C . ALA A 1 93 ? 9.542 -7.835 -7.205 1.00 95.50 93 ALA A C 1
ATOM 680 O O . ALA A 1 93 ? 9.845 -7.407 -8.321 1.00 95.50 93 ALA A O 1
ATOM 681 N N . VAL A 1 94 ? 8.877 -8.984 -7.054 1.00 94.81 94 VAL A N 1
ATOM 682 C CA . VAL A 1 94 ? 8.402 -9.801 -8.179 1.00 94.81 94 VAL A CA 1
ATOM 683 C C . VAL A 1 94 ? 7.369 -9.036 -9.004 1.00 94.81 94 VAL A C 1
ATOM 685 O O . VAL A 1 94 ? 7.439 -9.077 -10.228 1.00 94.81 94 VAL A O 1
ATOM 688 N N . MET A 1 95 ? 6.455 -8.293 -8.376 1.00 94.25 95 MET A N 1
ATOM 689 C CA . MET A 1 95 ? 5.500 -7.433 -9.080 1.00 94.25 95 MET A CA 1
ATOM 690 C C . MET A 1 95 ? 6.202 -6.375 -9.927 1.00 94.25 95 MET A C 1
ATOM 692 O O . MET A 1 95 ? 5.835 -6.191 -11.085 1.00 94.25 95 MET A O 1
ATOM 696 N N . LEU A 1 96 ? 7.233 -5.715 -9.391 1.00 94.88 96 LEU A N 1
ATOM 697 C CA . LEU A 1 96 ? 8.015 -4.725 -10.139 1.00 94.88 96 LEU A CA 1
ATOM 698 C C . LEU A 1 96 ? 8.765 -5.345 -11.315 1.00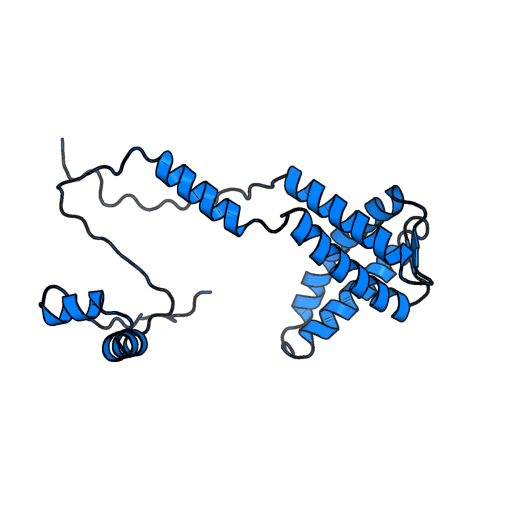 94.88 96 LEU A C 1
ATOM 700 O O . LEU A 1 96 ? 8.760 -4.784 -12.413 1.00 94.88 96 LEU A O 1
ATOM 704 N N . LEU A 1 97 ? 9.368 -6.520 -11.117 1.00 95.06 97 LEU A N 1
ATOM 705 C CA . LEU A 1 97 ? 9.987 -7.257 -12.215 1.00 95.06 97 LEU A CA 1
ATOM 706 C C . LEU A 1 97 ? 8.959 -7.629 -13.278 1.00 95.06 97 LEU A C 1
ATOM 708 O O . LEU A 1 97 ? 9.203 -7.393 -14.457 1.00 95.06 97 LEU A O 1
ATOM 712 N N . LEU A 1 98 ? 7.812 -8.184 -12.889 1.00 94.44 98 LEU A N 1
ATOM 713 C CA . LEU A 1 98 ? 6.750 -8.547 -13.825 1.00 94.44 98 LEU A CA 1
ATOM 714 C C . LEU A 1 98 ? 6.248 -7.321 -14.586 1.00 94.44 98 LEU A C 1
ATOM 716 O O . LEU A 1 98 ? 6.139 -7.374 -15.808 1.00 94.44 98 LEU A O 1
ATOM 720 N N . ALA A 1 99 ? 6.029 -6.199 -13.899 1.00 93.19 99 ALA A N 1
ATOM 721 C CA . ALA A 1 99 ? 5.653 -4.941 -14.530 1.00 93.19 99 ALA A CA 1
ATOM 722 C C . ALA A 1 99 ? 6.695 -4.494 -15.571 1.00 93.19 99 ALA A C 1
ATOM 724 O O . ALA A 1 99 ? 6.332 -4.117 -16.687 1.00 93.19 99 ALA A O 1
ATOM 725 N N . SER A 1 100 ? 7.986 -4.622 -15.244 1.00 93.75 100 SER A N 1
ATOM 726 C CA . SER A 1 100 ? 9.085 -4.322 -16.166 1.00 93.75 100 SER A CA 1
ATOM 727 C C . SER A 1 100 ? 9.150 -5.261 -17.376 1.00 93.75 100 SER A C 1
ATOM 729 O O . SER A 1 100 ? 9.537 -4.823 -18.461 1.00 93.75 100 SER A O 1
ATOM 731 N N . HIS A 1 101 ? 8.781 -6.535 -17.215 1.00 92.19 101 HIS A N 1
ATOM 732 C CA . HIS A 1 101 ? 8.758 -7.509 -18.310 1.00 92.19 101 HIS A CA 1
ATOM 733 C C . HIS A 1 101 ? 7.539 -7.327 -19.221 1.00 92.19 101 HIS A C 1
ATOM 735 O O . HIS A 1 101 ? 7.657 -7.497 -20.431 1.00 92.19 101 HIS A O 1
ATOM 741 N N . ILE A 1 102 ? 6.381 -6.974 -18.655 1.00 90.50 102 ILE A N 1
ATOM 742 C CA . ILE A 1 102 ? 5.138 -6.760 -19.409 1.00 90.50 102 ILE A CA 1
ATOM 743 C C . ILE A 1 102 ? 5.254 -5.511 -20.284 1.00 90.50 102 ILE A C 1
ATOM 745 O O . ILE A 1 102 ? 4.911 -5.553 -21.465 1.00 90.50 102 ILE A O 1
ATOM 749 N N . THR A 1 103 ? 5.773 -4.413 -19.728 1.00 83.69 103 THR A N 1
ATOM 750 C CA . THR A 1 103 ? 5.914 -3.152 -20.457 1.00 83.69 103 THR A CA 1
ATOM 751 C C . THR A 1 103 ? 7.312 -2.581 -20.268 1.00 83.69 103 THR A C 1
ATOM 753 O O . THR A 1 103 ? 7.551 -1.707 -19.437 1.00 83.69 103 THR A O 1
ATOM 756 N N . THR A 1 104 ? 8.240 -3.006 -21.128 1.00 77.00 104 THR A N 1
ATOM 757 C CA . THR A 1 104 ? 9.639 -2.529 -21.129 1.00 77.00 104 THR A CA 1
ATOM 758 C C . THR A 1 104 ? 9.765 -1.024 -21.394 1.00 77.00 104 THR A C 1
ATOM 760 O O . THR A 1 104 ? 10.810 -0.429 -21.145 1.00 77.00 104 THR A O 1
ATOM 763 N N . ARG A 1 105 ? 8.708 -0.394 -21.923 1.00 81.12 105 ARG A N 1
ATOM 764 C CA . ARG A 1 105 ? 8.668 1.044 -22.203 1.00 81.12 105 ARG A CA 1
ATOM 765 C C . ARG A 1 105 ? 8.366 1.889 -20.962 1.00 81.12 105 ARG A C 1
ATOM 767 O O . ARG A 1 105 ? 8.841 3.015 -20.901 1.00 81.12 105 ARG A O 1
ATOM 774 N N . THR A 1 106 ? 7.581 1.381 -20.008 1.00 87.81 106 THR A N 1
ATOM 775 C CA . THR A 1 106 ? 7.099 2.191 -18.876 1.00 87.81 106 THR A CA 1
ATOM 776 C C . THR A 1 106 ? 8.043 2.134 -17.688 1.00 87.81 106 THR A C 1
ATOM 778 O O . THR A 1 106 ? 8.366 3.167 -17.109 1.00 87.81 106 THR A O 1
ATOM 781 N N . ILE A 1 107 ? 8.499 0.933 -17.332 1.00 91.38 107 ILE A N 1
ATOM 782 C CA . ILE A 1 107 ? 9.450 0.720 -16.245 1.00 91.38 107 ILE A CA 1
ATOM 783 C C . ILE A 1 107 ? 10.468 -0.334 -16.663 1.00 91.38 107 ILE A C 1
ATOM 785 O O . ILE A 1 107 ? 10.119 -1.367 -17.235 1.00 91.38 107 ILE A O 1
ATOM 789 N N . ARG A 1 108 ? 11.738 -0.066 -16.379 1.00 94.00 108 ARG A N 1
ATOM 790 C CA . ARG A 1 108 ? 12.833 -1.001 -16.595 1.00 94.00 108 ARG A CA 1
ATOM 791 C C . ARG A 1 108 ? 13.542 -1.256 -15.279 1.00 94.00 108 ARG A C 1
ATOM 793 O O . ARG A 1 108 ? 13.975 -0.315 -14.621 1.00 94.00 108 ARG A O 1
ATOM 800 N N . VAL A 1 109 ? 13.665 -2.529 -14.929 1.00 95.38 109 VAL A N 1
ATOM 801 C CA . VAL A 1 109 ? 14.379 -2.993 -13.741 1.00 95.38 109 VAL A CA 1
ATOM 802 C C . VAL A 1 109 ? 15.335 -4.102 -14.156 1.00 95.38 109 VAL A C 1
ATOM 804 O O . VAL A 1 109 ? 14.904 -5.109 -14.713 1.00 95.38 109 VAL A O 1
ATOM 807 N N . ASP A 1 110 ? 16.632 -3.921 -13.906 1.00 93.00 110 ASP A N 1
ATOM 808 C CA . ASP A 1 110 ? 17.653 -4.822 -14.459 1.00 93.00 110 ASP A CA 1
ATOM 809 C C . ASP A 1 110 ? 17.672 -6.214 -13.800 1.00 93.00 110 ASP A C 1
ATOM 811 O O . ASP A 1 110 ? 17.906 -7.213 -14.480 1.00 93.00 110 ASP A O 1
ATOM 815 N N . ASN A 1 111 ? 17.470 -6.312 -12.480 1.00 94.44 111 ASN A N 1
ATOM 816 C CA . ASN A 1 111 ? 17.489 -7.593 -11.767 1.00 94.44 111 ASN A CA 1
ATOM 817 C C . ASN A 1 111 ? 16.639 -7.580 -10.485 1.00 94.44 111 ASN A C 1
ATOM 819 O O . ASN A 1 111 ? 16.148 -6.542 -10.044 1.00 94.44 111 ASN A O 1
ATOM 823 N N . PHE A 1 112 ? 16.492 -8.757 -9.871 1.00 95.75 112 PHE A N 1
ATOM 824 C CA . PHE A 1 112 ? 15.701 -8.947 -8.654 1.00 95.75 112 PHE A CA 1
ATOM 825 C C . PHE A 1 112 ? 16.163 -8.100 -7.467 1.00 95.75 112 PHE A C 1
ATOM 827 O O . PHE A 1 112 ? 15.328 -7.566 -6.748 1.00 95.75 112 PHE A O 1
ATOM 834 N N . TRP A 1 113 ? 17.469 -7.938 -7.262 1.00 96.12 113 TRP A N 1
ATOM 835 C CA . TRP A 1 113 ? 17.985 -7.164 -6.132 1.00 96.12 113 TRP A CA 1
ATOM 836 C C . TRP A 1 113 ? 17.673 -5.673 -6.274 1.00 96.12 113 TRP A C 1
ATOM 838 O O . TRP A 1 113 ? 17.304 -5.030 -5.293 1.00 96.12 113 TRP A O 1
ATOM 848 N N . TRP A 1 114 ? 17.735 -5.142 -7.497 1.00 96.31 114 TRP A N 1
ATOM 849 C CA . TRP A 1 114 ? 17.296 -3.777 -7.785 1.00 96.31 114 TRP A CA 1
ATOM 850 C C . TRP A 1 114 ? 15.783 -3.621 -7.648 1.00 96.31 114 TRP A C 1
ATOM 852 O O . TRP A 1 114 ? 15.335 -2.624 -7.093 1.00 96.31 114 TRP A O 1
ATOM 862 N N . ALA A 1 115 ? 15.000 -4.622 -8.060 1.00 96.38 115 ALA A N 1
ATOM 863 C CA . ALA A 1 115 ? 13.554 -4.636 -7.837 1.00 96.38 115 ALA A CA 1
ATOM 864 C C . ALA A 1 115 ? 13.193 -4.647 -6.345 1.00 96.38 115 ALA A C 1
ATOM 866 O O . ALA A 1 115 ? 12.272 -3.953 -5.931 1.00 96.38 115 ALA A O 1
ATOM 867 N N . LEU A 1 116 ? 13.943 -5.399 -5.538 1.00 96.50 116 LEU A N 1
ATOM 868 C CA . LEU A 1 116 ? 13.774 -5.468 -4.089 1.00 96.50 116 LEU A CA 1
ATOM 869 C C . LEU A 1 116 ? 14.108 -4.135 -3.417 1.00 96.50 116 LEU A C 1
ATOM 871 O O . LEU A 1 116 ? 13.376 -3.673 -2.550 1.00 96.50 116 LEU A O 1
ATOM 875 N N . LEU A 1 117 ? 15.201 -3.491 -3.824 1.00 96.81 117 LEU A N 1
ATOM 876 C CA . LEU A 1 117 ? 15.539 -2.167 -3.310 1.00 96.81 117 LEU A CA 1
ATOM 877 C C . LEU A 1 117 ? 14.493 -1.127 -3.737 1.00 96.81 117 LEU A C 1
ATOM 879 O O . LEU A 1 117 ? 14.074 -0.302 -2.928 1.00 96.81 117 LEU A O 1
ATOM 883 N N . ALA A 1 118 ? 14.029 -1.197 -4.985 1.00 96.25 118 ALA A N 1
ATOM 884 C CA . ALA A 1 118 ? 12.977 -0.333 -5.501 1.00 96.25 118 ALA A CA 1
ATOM 885 C C . ALA A 1 118 ? 11.660 -0.500 -4.743 1.00 96.25 118 ALA A C 1
ATOM 887 O O . ALA A 1 118 ? 11.065 0.510 -4.385 1.00 96.25 118 ALA A O 1
ATOM 888 N N . SER A 1 119 ? 11.221 -1.730 -4.445 1.00 95.38 119 SER A N 1
ATOM 889 C CA . SER A 1 119 ? 9.982 -1.951 -3.688 1.00 95.38 119 SER A CA 1
ATOM 890 C C . SER A 1 119 ? 10.054 -1.339 -2.293 1.00 95.38 119 SER A C 1
ATOM 892 O O . SER A 1 119 ? 9.115 -0.661 -1.887 1.00 95.38 119 SER A O 1
ATOM 894 N N . VAL A 1 120 ? 11.190 -1.463 -1.596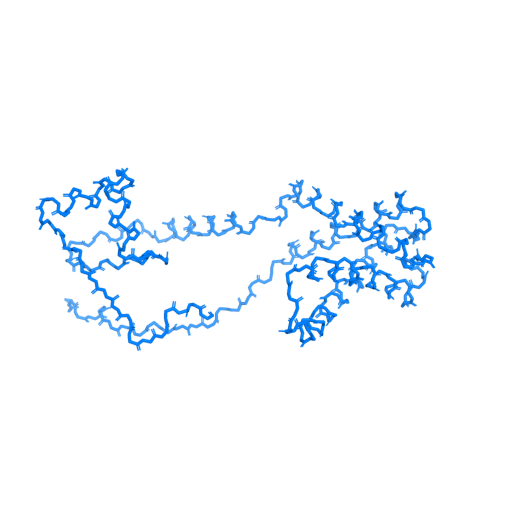 1.00 95.88 120 VAL A N 1
ATOM 895 C CA . VAL A 1 120 ? 11.402 -0.790 -0.303 1.00 95.88 120 VAL A CA 1
ATOM 896 C C . VAL A 1 120 ? 11.266 0.727 -0.439 1.00 95.88 120 VAL A C 1
ATOM 898 O O . VAL A 1 120 ? 10.564 1.357 0.353 1.00 95.88 120 VAL A O 1
ATOM 901 N N . VAL A 1 121 ? 11.919 1.328 -1.439 1.00 96.94 121 VAL A N 1
ATOM 902 C CA . VAL A 1 121 ? 11.884 2.786 -1.645 1.00 96.94 121 VAL A CA 1
ATOM 903 C C . VAL A 1 121 ? 10.489 3.264 -2.050 1.00 96.94 121 VAL A C 1
ATOM 905 O O . VAL A 1 121 ? 10.053 4.314 -1.576 1.00 96.94 121 VAL A O 1
ATOM 908 N N . ILE A 1 122 ? 9.765 2.497 -2.869 1.00 95.81 122 ILE A N 1
ATOM 909 C CA . ILE A 1 122 ? 8.371 2.775 -3.239 1.00 95.81 122 ILE A CA 1
ATOM 910 C C . ILE A 1 122 ? 7.495 2.767 -1.991 1.00 95.81 122 ILE A C 1
ATOM 912 O O . ILE A 1 122 ? 6.805 3.752 -1.743 1.00 95.81 122 ILE A O 1
ATOM 916 N N . SER A 1 123 ? 7.555 1.709 -1.181 1.00 93.75 123 SER A N 1
ATOM 917 C CA . SER A 1 123 ? 6.743 1.581 0.034 1.00 93.75 123 SER A CA 1
ATOM 918 C C . SER A 1 123 ? 7.059 2.674 1.055 1.00 93.75 123 SER A C 1
ATOM 920 O O . SER A 1 123 ? 6.150 3.246 1.652 1.00 93.75 123 SER A O 1
ATOM 922 N N . ALA A 1 124 ? 8.335 3.037 1.215 1.00 95.50 124 ALA A N 1
ATOM 923 C CA . ALA A 1 124 ? 8.738 4.144 2.080 1.00 95.50 124 ALA A CA 1
ATOM 924 C C . ALA A 1 124 ? 8.231 5.502 1.563 1.00 95.50 124 ALA A C 1
ATOM 926 O O . ALA A 1 124 ? 7.722 6.312 2.338 1.00 95.50 124 ALA A O 1
ATOM 927 N N . SER A 1 125 ? 8.333 5.745 0.253 1.00 95.62 125 SER A N 1
ATOM 928 C CA . SER A 1 125 ? 7.829 6.971 -0.377 1.00 95.62 125 SER A CA 1
ATOM 929 C C . SER A 1 125 ? 6.312 7.069 -0.245 1.00 95.62 125 SER A C 1
ATOM 931 O O . SER A 1 125 ? 5.792 8.122 0.112 1.00 95.62 125 SER A O 1
ATOM 933 N N . MET A 1 126 ? 5.609 5.956 -0.461 1.00 92.88 126 MET A N 1
ATOM 934 C CA . MET A 1 126 ? 4.159 5.861 -0.334 1.00 92.88 126 MET A CA 1
ATOM 935 C C . MET A 1 126 ? 3.712 6.181 1.089 1.00 92.88 126 MET A C 1
ATOM 937 O O . MET A 1 126 ? 2.868 7.052 1.256 1.00 92.88 126 MET A O 1
ATOM 941 N N . LEU A 1 127 ? 4.357 5.593 2.101 1.00 92.19 127 LEU A N 1
ATOM 942 C CA . LEU A 1 127 ? 4.087 5.891 3.509 1.00 92.19 127 LEU A CA 1
ATOM 943 C C . LEU A 1 127 ? 4.213 7.392 3.816 1.00 92.19 127 LEU A C 1
ATOM 945 O O . LEU A 1 127 ? 3.334 7.983 4.439 1.00 92.19 127 LEU A O 1
ATOM 949 N N . VAL A 1 128 ? 5.300 8.027 3.369 1.00 93.38 128 VAL A N 1
ATOM 950 C CA . VAL A 1 128 ? 5.520 9.464 3.594 1.00 93.38 128 VAL A CA 1
ATOM 951 C C . VAL A 1 128 ? 4.453 10.302 2.888 1.00 93.38 128 VAL A C 1
ATOM 953 O O . VAL A 1 128 ? 3.903 11.229 3.481 1.00 93.38 128 VAL A O 1
ATOM 956 N N . LEU A 1 129 ? 4.136 9.979 1.634 1.00 91.19 129 LEU A N 1
ATOM 957 C CA . LEU A 1 129 ? 3.141 10.707 0.850 1.00 91.19 129 LEU A CA 1
ATOM 958 C C . LEU A 1 129 ? 1.733 10.537 1.427 1.00 91.19 129 LEU A C 1
ATOM 960 O O . LEU A 1 129 ? 1.009 11.520 1.532 1.00 91.19 129 LEU A O 1
ATOM 964 N N . GLU A 1 130 ? 1.348 9.340 1.859 1.00 86.81 130 GLU A N 1
ATOM 965 C CA . GLU A 1 130 ? 0.050 9.090 2.494 1.00 86.81 130 GLU A CA 1
ATOM 966 C C . GLU A 1 130 ? -0.130 9.904 3.776 1.00 86.81 130 GLU A C 1
ATOM 968 O O . GLU A 1 130 ? -1.205 10.471 3.992 1.00 86.81 130 GLU A O 1
ATOM 973 N N . VAL A 1 131 ? 0.929 10.027 4.585 1.00 86.12 131 VAL A N 1
ATOM 974 C CA . VAL A 1 131 ? 0.942 10.884 5.780 1.00 86.12 131 VAL A CA 1
ATOM 975 C C . VAL A 1 131 ? 0.776 12.357 5.402 1.00 86.12 131 VAL A C 1
ATOM 977 O O . VAL A 1 131 ? -0.012 13.062 6.029 1.00 86.12 131 VAL A O 1
ATOM 980 N N . ILE A 1 132 ? 1.475 12.831 4.366 1.00 86.44 132 ILE A N 1
ATOM 981 C CA . ILE A 1 132 ? 1.399 14.230 3.911 1.00 86.44 132 ILE A CA 1
ATOM 982 C C . ILE A 1 132 ? 0.020 14.561 3.332 1.00 86.44 132 ILE A C 1
ATOM 984 O O . ILE A 1 132 ? -0.545 15.611 3.635 1.00 86.44 132 ILE A O 1
ATOM 988 N N . PHE A 1 133 ? -0.523 13.683 2.490 1.00 81.75 133 PHE A N 1
ATOM 989 C CA . PHE A 1 133 ? -1.809 13.896 1.830 1.00 81.75 133 PHE A CA 1
ATOM 990 C C . PHE A 1 133 ? -3.005 13.575 2.727 1.00 81.75 133 PHE A C 1
ATOM 992 O O . PHE A 1 133 ? -4.140 13.813 2.315 1.00 81.75 133 PHE A O 1
ATOM 999 N N . GLY A 1 134 ? -2.774 13.039 3.932 1.00 68.62 134 GLY A N 1
ATOM 1000 C CA . GLY A 1 134 ? -3.841 12.548 4.797 1.00 68.62 134 GLY A CA 1
ATOM 1001 C C . GLY A 1 134 ? -4.715 11.529 4.069 1.00 68.62 134 GLY A C 1
ATOM 1002 O O . GLY A 1 134 ? -5.926 11.521 4.247 1.00 68.62 134 GLY A O 1
ATOM 1003 N N . ALA A 1 135 ? -4.133 10.721 3.176 1.00 61.62 135 ALA A N 1
ATOM 1004 C CA . ALA A 1 135 ? -4.896 9.759 2.383 1.00 61.62 135 ALA A CA 1
ATOM 1005 C C . ALA A 1 135 ? -5.368 8.569 3.238 1.00 61.62 135 ALA A C 1
ATOM 1007 O O . ALA A 1 135 ? -6.333 7.912 2.872 1.00 61.62 135 ALA A O 1
ATOM 1008 N N . ASN A 1 136 ? -4.753 8.354 4.405 1.00 59.88 136 ASN A N 1
ATOM 1009 C CA . ASN A 1 136 ? -5.068 7.272 5.342 1.00 59.88 136 ASN A CA 1
ATOM 1010 C C . ASN A 1 136 ? -6.219 7.606 6.327 1.00 59.88 136 ASN A C 1
ATOM 1012 O O . ASN A 1 136 ? -6.300 7.045 7.415 1.00 59.88 136 ASN A O 1
ATOM 1016 N N . ASP A 1 137 ? -7.090 8.563 5.990 1.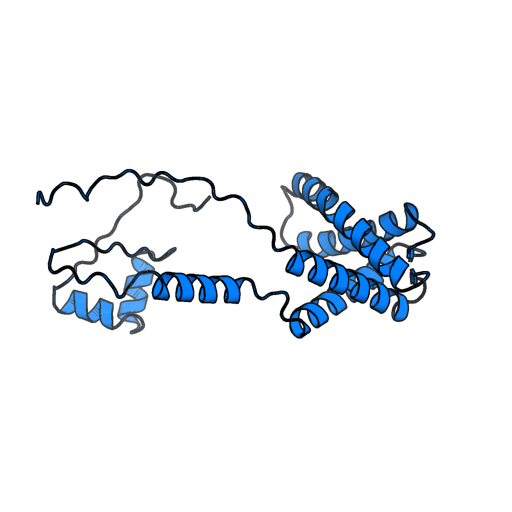00 57.94 137 ASP A N 1
ATOM 1017 C CA . ASP A 1 137 ? -8.088 9.153 6.904 1.00 57.94 137 ASP A CA 1
ATOM 1018 C C . ASP A 1 137 ? -9.417 8.357 7.001 1.00 57.94 137 ASP A C 1
ATOM 1020 O O . ASP A 1 137 ? -10.494 8.951 7.141 1.00 57.94 137 ASP A O 1
ATOM 1024 N N . ASP A 1 138 ? -9.375 7.020 6.940 1.00 57.84 138 ASP A N 1
ATOM 1025 C CA . ASP A 1 138 ? -10.576 6.166 7.066 1.00 57.84 138 ASP A CA 1
ATOM 1026 C C . ASP A 1 138 ? -11.179 6.211 8.489 1.00 57.84 138 ASP A C 1
ATOM 1028 O O . ASP A 1 138 ? -12.405 6.281 8.666 1.00 57.84 138 ASP A O 1
ATOM 1032 N N . ASP A 1 139 ? -10.343 6.322 9.525 1.00 56.16 139 ASP A N 1
ATOM 1033 C CA . ASP A 1 139 ? -10.804 6.476 10.915 1.00 56.16 139 ASP A CA 1
ATOM 1034 C C . ASP A 1 139 ? -11.495 7.832 11.144 1.00 56.16 139 ASP A C 1
ATOM 1036 O O . ASP A 1 139 ? -12.503 7.952 11.858 1.00 56.16 139 ASP A O 1
ATOM 1040 N N . THR A 1 140 ? -11.018 8.880 10.469 1.00 50.00 140 THR A N 1
ATOM 1041 C CA . THR A 1 140 ? -11.595 10.221 10.578 1.00 50.00 140 THR A CA 1
ATOM 1042 C C . THR A 1 140 ? -12.901 10.346 9.786 1.00 50.00 140 THR A C 1
ATOM 1044 O O . THR A 1 140 ? -13.791 11.099 10.201 1.00 50.00 140 THR A O 1
ATOM 1047 N N . TYR A 1 141 ? -13.088 9.588 8.697 1.00 57.38 141 TYR A N 1
ATOM 1048 C CA . TYR A 1 141 ? -14.377 9.494 7.997 1.00 57.38 141 TYR A CA 1
ATOM 1049 C C . TYR A 1 141 ? -15.450 8.873 8.894 1.00 57.38 141 TYR A C 1
ATOM 1051 O O . TYR A 1 141 ? -16.529 9.452 9.040 1.00 57.38 141 TYR A O 1
ATOM 1059 N N . SER A 1 142 ? -15.124 7.779 9.584 1.00 61.22 142 SER A N 1
ATOM 1060 C CA . SER A 1 142 ? -16.015 7.097 10.530 1.00 61.22 142 SER A CA 1
ATOM 1061 C C . SER A 1 142 ? -16.512 8.050 11.618 1.00 61.22 142 SER A C 1
ATOM 1063 O O . SER A 1 142 ? -17.716 8.198 11.828 1.00 61.22 142 SER A O 1
ATOM 1065 N N . LEU A 1 143 ? -15.611 8.824 12.231 1.00 59.81 143 LEU A N 1
ATOM 1066 C CA . LEU A 1 143 ? -15.983 9.813 13.247 1.00 59.81 143 LEU A CA 1
ATOM 1067 C C . LEU A 1 143 ? -16.774 10.999 12.678 1.00 59.81 143 LEU A C 1
ATOM 1069 O O . LEU A 1 143 ? -17.689 11.501 13.337 1.00 59.81 143 LEU A O 1
ATOM 1073 N N . ARG A 1 144 ? -16.469 11.468 11.460 1.00 55.84 144 ARG A N 1
ATOM 1074 C CA . ARG A 1 144 ? -17.231 12.548 10.802 1.00 55.84 144 ARG A CA 1
ATOM 1075 C C . ARG A 1 144 ? -18.629 12.082 10.393 1.00 55.84 144 ARG A C 1
ATOM 1077 O O . ARG A 1 144 ? -19.575 12.857 10.528 1.00 55.84 144 ARG A O 1
ATOM 1084 N N . VAL A 1 145 ? -18.782 10.834 9.954 1.00 65.00 145 VAL A N 1
ATOM 1085 C CA . VAL A 1 145 ? -20.072 10.224 9.610 1.00 65.00 145 VAL A CA 1
ATOM 1086 C C . VAL A 1 145 ? -20.886 9.934 10.864 1.00 65.00 145 VAL A C 1
ATOM 1088 O O . VAL A 1 145 ? -22.033 10.367 10.915 1.00 65.00 145 VAL A O 1
ATOM 1091 N N . ILE A 1 146 ? -20.300 9.345 11.913 1.00 69.50 146 ILE A N 1
ATOM 1092 C CA . ILE A 1 146 ? -20.961 9.146 13.215 1.00 69.50 146 ILE A CA 1
ATOM 1093 C C . ILE A 1 146 ? -21.441 10.488 13.773 1.00 69.50 146 ILE A C 1
ATOM 1095 O O . ILE A 1 146 ? -22.606 10.626 14.137 1.00 69.50 146 ILE A O 1
ATOM 1099 N N . ARG A 1 147 ? -20.597 11.529 13.756 1.00 62.00 147 ARG A N 1
ATOM 1100 C CA . ARG A 1 147 ? -20.993 12.882 14.187 1.00 62.00 147 ARG A CA 1
ATOM 1101 C C . ARG A 1 147 ? -22.076 13.489 13.295 1.00 62.00 147 ARG A C 1
ATOM 1103 O O . ARG A 1 147 ? -22.930 14.215 13.793 1.00 62.00 147 ARG A O 1
ATOM 1110 N N . ARG A 1 148 ? -22.063 13.226 11.986 1.00 60.81 148 ARG A N 1
ATOM 1111 C CA . ARG A 1 148 ? -23.076 13.727 11.043 1.00 60.81 148 ARG A CA 1
ATOM 1112 C C . ARG A 1 148 ? -24.411 13.003 11.193 1.00 60.81 148 ARG A C 1
ATOM 1114 O O . ARG A 1 148 ? -25.440 13.660 11.087 1.00 60.81 148 ARG A O 1
ATOM 1121 N N . ILE A 1 149 ? -24.399 11.699 11.461 1.00 65.69 149 ILE A N 1
ATOM 1122 C CA . ILE A 1 149 ? -25.586 10.905 11.790 1.00 65.69 149 ILE A CA 1
ATOM 1123 C C . ILE A 1 149 ? -26.135 11.356 13.143 1.00 65.69 149 ILE A C 1
ATOM 1125 O O . ILE A 1 149 ? -27.311 11.681 13.210 1.00 65.69 149 ILE A O 1
ATOM 1129 N N . ALA A 1 150 ? -25.291 11.526 14.164 1.00 65.00 150 ALA A N 1
ATOM 1130 C CA . ALA A 1 150 ? -25.696 12.057 15.469 1.00 65.00 150 ALA A CA 1
ATOM 1131 C C . ALA A 1 150 ? -26.266 13.488 15.395 1.00 65.00 150 ALA A C 1
ATOM 1133 O O . ALA A 1 150 ? -27.113 13.853 16.199 1.00 65.00 150 ALA A O 1
ATOM 1134 N N . ARG A 1 151 ? -25.824 14.307 14.428 1.00 61.34 151 ARG A N 1
ATOM 1135 C CA . ARG A 1 151 ? -26.393 15.644 14.164 1.00 61.34 151 ARG A CA 1
ATOM 1136 C C . ARG A 1 151 ? -27.657 15.622 13.294 1.00 61.34 151 ARG A C 1
ATOM 1138 O O . ARG A 1 151 ? -28.406 16.592 13.323 1.00 61.34 151 ARG A O 1
ATOM 1145 N N . ARG A 1 152 ? -27.856 14.588 12.464 1.00 61.38 152 ARG A N 1
ATOM 1146 C CA . ARG A 1 152 ? -29.018 14.441 11.561 1.00 61.38 152 ARG A CA 1
ATOM 1147 C C . ARG A 1 152 ? -30.163 13.650 12.179 1.00 61.38 152 ARG A C 1
ATOM 1149 O O . ARG A 1 152 ? -31.310 13.903 11.825 1.00 61.38 152 ARG A O 1
ATOM 1156 N N . GLN A 1 153 ? -29.871 12.722 13.085 1.00 55.31 153 GLN A N 1
ATOM 1157 C CA . GLN A 1 153 ? -30.842 12.274 14.067 1.00 55.31 153 GLN A CA 1
ATOM 1158 C C . GLN A 1 153 ? -31.151 13.513 14.902 1.00 55.31 153 GLN A C 1
ATOM 1160 O O . GLN A 1 153 ? -30.298 13.995 15.644 1.00 55.31 153 GLN A O 1
ATOM 1165 N N . GLY A 1 154 ? -32.321 14.113 14.663 1.00 53.31 154 GLY A N 1
ATOM 1166 C CA . GLY A 1 154 ? -32.803 15.243 15.450 1.00 53.31 154 GLY A CA 1
ATOM 1167 C C . GLY A 1 154 ? -32.624 14.946 16.936 1.00 53.31 154 GLY A C 1
ATOM 1168 O O . GLY A 1 154 ? -32.660 13.777 17.325 1.00 53.31 154 GLY A O 1
ATOM 1169 N N . GLY A 1 155 ? -32.352 15.998 17.719 1.00 62.16 155 GLY A N 1
ATOM 1170 C CA . GLY A 1 155 ? -31.933 15.898 19.120 1.00 62.16 155 GLY A CA 1
ATOM 1171 C C . GLY A 1 155 ? -32.633 14.756 19.844 1.00 62.16 155 GLY A C 1
ATOM 1172 O O . GLY A 1 155 ? -33.850 14.639 19.720 1.00 62.16 155 GLY A O 1
ATOM 1173 N N . ALA A 1 156 ? -31.832 13.910 20.505 1.00 62.28 156 ALA A N 1
ATOM 1174 C CA . ALA A 1 156 ? -32.232 12.644 21.115 1.00 62.28 156 ALA A CA 1
ATOM 1175 C C . ALA A 1 156 ? -33.714 12.645 21.500 1.00 62.28 156 ALA A C 1
ATOM 1177 O O . ALA A 1 156 ? -34.119 13.450 22.342 1.00 62.28 156 ALA A O 1
ATOM 1178 N N . ALA A 1 157 ? -34.513 11.788 20.854 1.00 61.06 157 ALA A N 1
ATOM 1179 C CA . ALA A 1 157 ? -35.923 11.638 21.180 1.00 61.06 157 ALA A CA 1
ATOM 1180 C C . ALA A 1 157 ? -36.017 11.270 22.663 1.00 61.06 157 ALA A C 1
ATOM 1182 O O . ALA A 1 157 ? -35.734 10.141 23.063 1.00 61.06 157 ALA A O 1
ATOM 1183 N N . ARG A 1 158 ? -36.317 12.270 23.492 1.00 65.50 158 ARG A N 1
ATOM 1184 C CA . ARG A 1 158 ? -36.411 12.105 24.933 1.00 65.50 158 ARG A CA 1
ATOM 1185 C C . ARG A 1 158 ? -37.722 11.380 25.174 1.00 65.50 158 ARG A C 1
ATOM 1187 O O . ARG A 1 158 ? -38.790 11.949 24.972 1.00 65.50 158 ARG A O 1
ATOM 1194 N N . THR A 1 159 ? -37.622 10.102 25.500 1.00 72.31 159 THR A N 1
ATOM 1195 C CA . THR A 1 159 ? -38.765 9.290 25.891 1.00 72.31 159 THR A CA 1
ATOM 1196 C C . THR A 1 159 ? -38.705 9.092 27.395 1.00 72.31 159 THR A C 1
ATOM 1198 O O . THR A 1 159 ? -37.668 8.705 27.927 1.00 72.31 159 THR A O 1
ATOM 1201 N N . ASP A 1 160 ? -39.813 9.368 28.075 1.00 79.00 160 ASP A N 1
ATOM 1202 C CA . ASP A 1 160 ? -39.992 9.022 29.489 1.00 79.00 160 ASP A CA 1
ATOM 1203 C C . ASP A 1 160 ? -40.471 7.566 29.648 1.00 79.00 160 ASP A C 1
ATOM 1205 O O . ASP A 1 160 ? -40.737 7.096 30.754 1.00 79.00 160 ASP A O 1
ATOM 1209 N N . THR A 1 161 ? -40.587 6.833 28.534 1.00 81.88 161 THR A N 1
ATOM 1210 C CA . THR A 1 161 ? -40.918 5.408 28.541 1.00 81.88 161 THR A CA 1
ATOM 1211 C C . THR A 1 161 ? -39.682 4.611 28.969 1.00 81.88 161 THR A C 1
ATOM 1213 O O . THR A 1 161 ? -38.631 4.769 28.341 1.00 81.88 161 THR A O 1
ATOM 1216 N N . PRO A 1 162 ? -39.773 3.740 29.991 1.00 82.19 162 PRO A N 1
ATOM 1217 C CA . PRO A 1 162 ? -38.669 2.868 30.377 1.00 82.19 162 PRO A CA 1
ATOM 1218 C C . PRO A 1 162 ? -38.187 2.020 29.192 1.00 82.19 162 PRO A C 1
ATOM 1220 O O . PRO A 1 162 ? -38.985 1.355 28.534 1.00 82.19 162 PRO A O 1
ATOM 1223 N N . GLY A 1 163 ? -36.883 2.045 28.923 1.00 81.31 163 GLY A N 1
ATOM 1224 C CA . GLY A 1 163 ? -36.237 1.276 27.859 1.00 81.31 163 GLY A CA 1
ATOM 1225 C C . GLY A 1 163 ? -35.049 0.478 28.387 1.00 81.31 163 GLY A C 1
ATOM 1226 O O . GLY A 1 163 ? -34.575 0.712 29.497 1.00 81.31 163 GLY A O 1
ATOM 1227 N N . ILE A 1 164 ? -34.561 -0.464 27.583 1.00 83.25 164 ILE A N 1
ATOM 1228 C CA . ILE A 1 164 ? -33.380 -1.271 27.905 1.00 83.25 164 ILE A CA 1
ATOM 1229 C C . ILE A 1 164 ? -32.216 -0.784 27.043 1.00 83.25 164 ILE A C 1
ATOM 1231 O O . ILE A 1 164 ? -32.362 -0.637 25.829 1.00 83.25 164 ILE A O 1
ATOM 1235 N N . VAL A 1 165 ? -31.065 -0.544 27.669 1.00 81.19 165 VAL A N 1
ATOM 1236 C CA . VAL A 1 165 ? -29.801 -0.256 26.983 1.00 81.19 165 VAL A CA 1
ATOM 1237 C C . VAL A 1 165 ? -28.923 -1.496 27.080 1.00 81.19 165 VAL A C 1
ATOM 1239 O O . VAL A 1 165 ? -28.565 -1.911 28.179 1.00 81.19 165 VAL A O 1
ATOM 1242 N N . PHE A 1 166 ? -28.570 -2.070 25.932 1.00 83.12 166 PHE A N 1
ATOM 1243 C CA . PHE A 1 166 ? -27.549 -3.109 25.838 1.00 83.12 166 PHE A CA 1
ATOM 1244 C C . PHE A 1 166 ? -26.221 -2.455 25.454 1.00 83.12 166 PHE A C 1
ATOM 1246 O O . PHE A 1 166 ? -26.148 -1.736 24.459 1.00 83.12 166 PHE A O 1
ATOM 1253 N N . LEU A 1 167 ? -25.187 -2.683 26.263 1.00 83.69 167 LEU A N 1
ATOM 1254 C CA . LEU A 1 167 ? -23.820 -2.240 26.009 1.00 83.69 167 LEU A CA 1
ATOM 1255 C C . LEU A 1 167 ? -22.925 -3.476 25.979 1.00 83.69 167 LEU A C 1
ATOM 1257 O O . LEU A 1 167 ? -22.751 -4.135 27.001 1.00 83.69 167 LEU A O 1
ATOM 1261 N N . GLU A 1 168 ? -22.364 -3.772 24.815 1.00 84.25 168 GLU A N 1
ATOM 1262 C CA . GLU A 1 168 ? -21.392 -4.844 24.629 1.00 84.25 168 GLU A CA 1
ATOM 1263 C C . GLU A 1 168 ? -19.977 -4.260 24.672 1.00 84.25 168 GLU A C 1
ATOM 1265 O O . GLU A 1 168 ? -19.695 -3.242 24.036 1.00 84.25 168 GLU A O 1
ATOM 1270 N N . ILE A 1 169 ? -19.095 -4.886 25.448 1.00 85.62 169 ILE A N 1
ATOM 1271 C CA . ILE A 1 169 ? -17.671 -4.553 25.488 1.00 85.62 169 ILE A CA 1
ATOM 1272 C C . ILE A 1 169 ? -16.929 -5.801 25.030 1.00 85.62 169 ILE A C 1
ATOM 1274 O O . ILE A 1 169 ? -16.829 -6.775 25.779 1.00 85.62 169 ILE A O 1
ATOM 1278 N N . ASP A 1 170 ? -16.438 -5.763 23.794 1.00 82.75 170 ASP A N 1
ATOM 1279 C CA . ASP A 1 170 ? -15.738 -6.890 23.187 1.00 82.75 170 ASP A CA 1
ATOM 1280 C C . ASP A 1 170 ? -14.520 -7.310 24.032 1.00 82.75 170 ASP A C 1
ATOM 1282 O O . ASP A 1 170 ? -13.775 -6.476 24.557 1.00 82.75 170 ASP A O 1
ATOM 1286 N N . GLY A 1 171 ? -14.355 -8.620 24.219 1.00 81.31 171 GLY A N 1
ATOM 1287 C CA . GLY A 1 171 ? -13.275 -9.218 25.005 1.00 81.31 171 GLY A CA 1
ATOM 1288 C C . GLY A 1 171 ? -13.325 -8.981 26.523 1.00 81.31 171 GLY A C 1
ATOM 1289 O O . GLY A 1 171 ? -12.393 -9.385 27.229 1.00 81.31 171 GLY A O 1
ATOM 1290 N N . LEU A 1 172 ? -14.376 -8.356 27.073 1.00 89.06 172 LEU A N 1
ATOM 1291 C CA . LEU A 1 172 ? -14.474 -8.104 28.514 1.00 89.06 172 LEU A CA 1
ATOM 1292 C C . LEU A 1 172 ? -14.954 -9.342 29.283 1.00 89.06 172 LEU A C 1
ATOM 1294 O O . LEU A 1 172 ? -16.117 -9.467 29.662 1.00 89.06 172 LEU A O 1
ATOM 1298 N N . ALA A 1 173 ? -14.026 -10.243 29.589 1.00 88.50 173 ALA A N 1
ATOM 1299 C CA . ALA A 1 173 ? -14.312 -11.362 30.477 1.00 88.50 173 ALA A CA 1
ATOM 1300 C C . ALA A 1 173 ? -14.542 -10.891 31.928 1.00 88.50 173 ALA A C 1
ATOM 1302 O O . ALA A 1 173 ? -13.897 -9.954 32.415 1.00 88.50 173 ALA A O 1
ATOM 1303 N N . ARG A 1 174 ? -15.394 -11.608 32.673 1.00 89.62 174 ARG A N 1
ATOM 1304 C CA . ARG A 1 174 ? -15.684 -11.328 34.092 1.00 89.62 174 ARG A CA 1
ATOM 1305 C C . ARG A 1 174 ? -14.424 -11.130 34.957 1.00 89.62 174 ARG A C 1
ATOM 1307 O O . ARG A 1 174 ? -14.383 -10.138 35.691 1.00 89.62 174 ARG A O 1
ATOM 1314 N N . PRO A 1 175 ? -13.367 -11.968 34.863 1.00 91.12 175 PRO A N 1
ATOM 1315 C CA . PRO A 1 175 ? -12.154 -11.773 35.661 1.00 91.12 175 PRO A CA 1
ATOM 1316 C C . PRO A 1 175 ? -11.392 -10.489 35.307 1.00 91.12 175 PRO A C 1
ATOM 1318 O O . PRO A 1 175 ? -10.723 -9.913 36.165 1.00 91.12 175 PRO A O 1
ATOM 1321 N N . VAL A 1 176 ? -11.485 -10.030 34.053 1.00 91.94 176 VAL A N 1
ATOM 1322 C CA . VAL A 1 176 ? -10.862 -8.778 33.596 1.00 91.94 176 VAL A CA 1
ATOM 1323 C C . VAL A 1 176 ? -11.574 -7.592 34.235 1.00 91.94 176 VAL A C 1
ATOM 1325 O O . VAL A 1 176 ? -10.914 -6.734 34.821 1.00 91.94 176 VAL A O 1
ATOM 1328 N N . LEU A 1 177 ? -12.910 -7.586 34.212 1.00 92.56 177 LEU A N 1
ATOM 1329 C CA . LEU A 1 177 ? -13.702 -6.532 34.840 1.00 92.56 177 LEU A CA 1
ATOM 1330 C C . LEU A 1 177 ? -13.507 -6.492 36.364 1.00 92.56 177 LEU A C 1
ATOM 1332 O O . LEU A 1 177 ? -13.304 -5.422 36.932 1.00 92.56 177 LEU A O 1
ATOM 1336 N N . GLN A 1 178 ? -13.501 -7.647 37.033 1.00 93.88 178 GLN A N 1
ATOM 1337 C CA . GLN A 1 178 ? -13.255 -7.719 38.479 1.00 93.88 178 GLN A CA 1
ATOM 1338 C C . GLN A 1 178 ? -11.873 -7.178 38.858 1.00 93.88 178 GLN A C 1
ATOM 1340 O O . GLN A 1 178 ? -11.745 -6.436 39.832 1.00 93.88 178 GLN A O 1
ATOM 1345 N N . ARG A 1 179 ? -10.843 -7.512 38.072 1.00 94.38 179 ARG A N 1
ATOM 1346 C CA . ARG A 1 179 ? -9.493 -6.976 38.264 1.00 94.38 179 ARG A CA 1
ATOM 1347 C C . ARG A 1 179 ? -9.466 -5.463 38.056 1.00 94.38 179 ARG A C 1
ATOM 1349 O O . ARG A 1 179 ? -8.926 -4.757 38.896 1.00 94.38 179 ARG A O 1
ATOM 1356 N N . ALA A 1 180 ? -10.106 -4.961 37.000 1.00 93.62 180 ALA A N 1
ATOM 1357 C CA . ALA A 1 180 ? -10.199 -3.528 36.733 1.00 93.62 180 ALA A CA 1
ATOM 1358 C C . ALA A 1 180 ? -10.920 -2.763 37.858 1.00 93.62 180 ALA A C 1
ATOM 1360 O O . ALA A 1 180 ? -10.480 -1.680 38.231 1.00 93.62 180 ALA A O 1
ATOM 1361 N N . ILE A 1 181 ? -11.986 -3.330 38.430 1.00 95.31 181 ILE A N 1
ATOM 1362 C CA . ILE A 1 181 ? -12.685 -2.765 39.594 1.00 95.31 181 ILE A CA 1
ATOM 1363 C C . ILE A 1 181 ? -11.759 -2.728 40.813 1.00 95.31 181 ILE A C 1
ATOM 1365 O O . ILE A 1 181 ? -11.597 -1.674 41.423 1.00 95.31 181 ILE A O 1
ATOM 1369 N N . ARG A 1 182 ? -11.116 -3.855 41.139 1.00 94.12 182 ARG A N 1
ATOM 1370 C CA . ARG A 1 182 ? -10.207 -3.973 42.289 1.00 94.12 182 ARG A CA 1
ATOM 1371 C C . ARG A 1 182 ? -9.020 -3.014 42.195 1.00 94.12 182 ARG A C 1
ATOM 1373 O O . ARG A 1 182 ? -8.626 -2.431 43.197 1.00 94.12 182 ARG A O 1
ATOM 1380 N N . ASP A 1 183 ? -8.468 -2.858 40.998 1.00 95.62 183 ASP A N 1
ATOM 1381 C CA . ASP A 1 183 ? -7.289 -2.032 40.744 1.00 95.62 183 ASP A CA 1
ATOM 1382 C C . ASP A 1 183 ? -7.655 -0.538 40.552 1.00 95.62 183 ASP A C 1
ATOM 1384 O O . ASP A 1 183 ? -6.785 0.282 40.274 1.00 95.62 183 ASP A O 1
ATOM 1388 N N . GLY A 1 184 ? -8.936 -0.165 40.703 1.00 93.00 184 GLY A N 1
ATOM 1389 C CA . GLY A 1 184 ? -9.409 1.225 40.646 1.00 93.00 184 GLY A CA 1
ATOM 1390 C C . GLY A 1 184 ? -9.625 1.790 39.237 1.00 93.00 184 GLY A C 1
ATOM 1391 O O . GLY A 1 184 ? -9.927 2.971 39.089 1.00 93.00 184 GLY A O 1
ATOM 1392 N N . ASN A 1 185 ? -9.524 0.958 38.198 1.00 94.06 185 ASN A N 1
ATOM 1393 C CA . ASN A 1 185 ? -9.678 1.354 36.794 1.00 94.06 185 ASN A CA 1
ATOM 1394 C C . ASN A 1 185 ? -11.147 1.453 36.339 1.00 94.06 185 ASN A C 1
ATOM 1396 O O . ASN A 1 185 ? -11.428 2.046 35.300 1.00 94.06 185 ASN A O 1
ATOM 1400 N N . ALA A 1 186 ? -12.093 0.897 37.104 1.00 93.62 186 ALA A N 1
ATOM 1401 C CA . ALA A 1 186 ? -13.532 0.938 36.807 1.00 93.62 186 ALA A CA 1
ATOM 1402 C C . ALA A 1 186 ? -14.373 1.493 37.985 1.00 93.62 186 ALA A C 1
ATOM 1404 O O . ALA A 1 186 ? -15.268 0.808 38.490 1.00 93.62 186 ALA A O 1
ATOM 1405 N N . PRO A 1 187 ? -14.126 2.739 38.439 1.00 93.19 187 PRO A N 1
ATOM 1406 C CA . PRO A 1 187 ? -14.698 3.273 39.681 1.00 93.19 187 PRO A CA 1
ATOM 1407 C C . PRO A 1 187 ? -16.222 3.464 39.630 1.00 93.19 187 PRO A C 1
ATOM 1409 O O . PRO A 1 187 ? -16.905 3.278 40.635 1.00 93.19 187 PRO A O 1
ATOM 1412 N N . HIS A 1 188 ? -16.790 3.790 38.463 1.00 93.81 188 HIS A N 1
ATOM 1413 C CA . HIS A 1 188 ? -18.245 3.914 38.320 1.00 93.81 188 HIS A CA 1
ATOM 1414 C C . HIS A 1 188 ? -18.951 2.567 38.475 1.00 93.81 188 HIS A C 1
ATOM 1416 O O . HIS A 1 188 ? -19.903 2.464 39.248 1.00 93.81 188 HIS A O 1
ATOM 1422 N N . MET A 1 189 ? -18.441 1.530 37.809 1.00 92.38 189 MET A N 1
ATOM 1423 C CA . MET A 1 189 ? -18.980 0.174 37.913 1.00 92.38 189 MET A CA 1
ATOM 1424 C C . MET A 1 189 ? -18.819 -0.378 39.333 1.00 92.38 189 MET A C 1
ATOM 1426 O O . MET A 1 189 ? -19.759 -0.969 39.854 1.00 92.38 189 MET A O 1
ATOM 1430 N N . ALA A 1 190 ? -17.688 -0.100 39.994 1.00 93.31 190 ALA A N 1
ATOM 1431 C CA . ALA A 1 190 ? -17.495 -0.407 41.413 1.00 93.31 190 ALA A CA 1
ATOM 1432 C C . ALA A 1 190 ? -18.606 0.218 42.276 1.00 93.31 190 ALA A C 1
ATOM 1434 O O . ALA A 1 190 ? -19.301 -0.486 43.006 1.00 93.31 190 ALA A O 1
ATOM 1435 N N . SER A 1 191 ? -18.856 1.521 42.101 1.00 94.50 191 SER A N 1
ATOM 1436 C CA . SER A 1 191 ? -19.885 2.239 42.862 1.00 94.50 191 SER A CA 1
ATOM 1437 C C . SER A 1 191 ? -21.304 1.706 42.624 1.00 94.50 191 SER A C 1
ATOM 1439 O O . SER A 1 191 ? -22.144 1.751 43.521 1.00 94.50 191 SER A O 1
ATOM 1441 N N . TRP A 1 192 ? -21.597 1.193 41.425 1.00 94.81 192 TRP A N 1
ATOM 1442 C CA . TRP A 1 192 ? -22.905 0.624 41.101 1.00 94.81 192 TRP A CA 1
ATOM 1443 C C . TRP A 1 192 ? -23.170 -0.690 41.829 1.00 94.81 192 TRP A C 1
ATOM 1445 O O . TRP A 1 192 ? -24.296 -0.894 42.301 1.00 94.81 192 TRP A O 1
ATOM 1455 N N . LEU A 1 193 ? -22.138 -1.533 41.939 1.00 93.12 193 LEU A N 1
ATOM 1456 C CA . LEU A 1 193 ? -22.174 -2.787 42.689 1.00 93.12 193 LEU A CA 1
ATOM 1457 C C . LEU A 1 193 ? -22.261 -2.523 44.196 1.00 93.12 193 LEU A C 1
ATOM 1459 O O . LEU A 1 193 ? -23.099 -3.117 44.867 1.00 93.12 193 LEU A O 1
ATOM 1463 N N . GLU A 1 194 ? -21.465 -1.588 44.720 1.00 92.88 194 GLU A N 1
ATOM 1464 C CA . GLU A 1 194 ? -21.478 -1.214 46.144 1.00 92.88 194 GLU A CA 1
ATOM 1465 C C . GLU A 1 194 ? -22.831 -0.654 46.594 1.00 92.88 194 GLU A C 1
ATOM 1467 O O . GLU A 1 194 ? -23.321 -0.986 47.671 1.00 92.88 194 GLU A O 1
ATOM 1472 N N . ARG A 1 195 ? -23.469 0.174 45.756 1.00 94.69 195 ARG A N 1
ATOM 1473 C CA . ARG A 1 195 ? -24.799 0.740 46.039 1.00 94.69 195 ARG A CA 1
ATOM 1474 C C . ARG A 1 195 ? -25.941 -0.261 45.840 1.00 94.69 195 ARG A C 1
ATOM 1476 O O . ARG A 1 195 ? -27.091 0.103 46.066 1.00 94.69 195 ARG A O 1
ATOM 1483 N N . GLY A 1 196 ? -25.659 -1.471 45.351 1.00 91.00 196 GLY A N 1
ATOM 1484 C CA . GLY A 1 196 ? -26.673 -2.486 45.047 1.00 91.00 196 GLY A CA 1
ATOM 1485 C C . GLY A 1 196 ? -27.618 -2.113 43.900 1.00 91.00 196 GLY A C 1
ATOM 1486 O O . GLY A 1 196 ? -28.647 -2.753 43.716 1.00 91.00 196 GLY A O 1
ATOM 1487 N N . THR A 1 197 ? -27.289 -1.075 43.127 1.00 91.19 197 THR A N 1
ATOM 1488 C CA . THR A 1 197 ? -28.106 -0.631 41.982 1.00 91.19 197 THR A CA 1
ATOM 1489 C C . THR A 1 197 ? -27.989 -1.566 40.782 1.00 91.19 197 THR A C 1
ATOM 1491 O O . THR A 1 197 ? -28.887 -1.603 39.949 1.00 91.19 197 THR A O 1
ATOM 1494 N N . HIS A 1 198 ? -26.878 -2.300 40.689 1.00 92.62 198 HIS A N 1
ATOM 1495 C CA . HIS A 1 198 ? -26.579 -3.227 39.605 1.00 92.62 198 HIS A CA 1
ATOM 1496 C C . HIS A 1 198 ? -25.991 -4.516 40.178 1.00 92.62 198 HIS A C 1
ATOM 1498 O O . HIS A 1 198 ? -25.385 -4.509 41.252 1.00 92.62 198 HIS A O 1
ATOM 1504 N N . ARG A 1 199 ? -26.134 -5.618 39.437 1.00 91.38 199 ARG A N 1
ATOM 1505 C CA . ARG A 1 199 ? -25.522 -6.909 39.760 1.00 91.38 199 ARG A CA 1
ATOM 1506 C C . ARG A 1 199 ? -24.574 -7.320 38.642 1.00 91.38 199 ARG A C 1
ATOM 1508 O O . ARG A 1 199 ? -24.858 -7.088 37.471 1.00 91.38 199 ARG A O 1
ATOM 1515 N N . LEU A 1 200 ? -23.446 -7.917 39.019 1.00 91.00 200 LEU A N 1
ATOM 1516 C CA . LEU A 1 200 ? -22.521 -8.530 38.075 1.00 91.00 200 LEU A CA 1
ATOM 1517 C C . LEU A 1 200 ? -22.895 -10.002 37.905 1.00 91.00 200 LEU A C 1
ATOM 1519 O O . LEU A 1 200 ? -22.562 -10.818 38.768 1.00 91.00 200 LEU A O 1
ATOM 1523 N N . ASP A 1 201 ? -23.562 -10.313 36.800 1.00 90.06 201 ASP A N 1
ATOM 1524 C CA . ASP A 1 201 ? -23.890 -11.681 36.410 1.00 90.06 201 ASP A CA 1
ATOM 1525 C C . ASP A 1 201 ? -22.930 -12.195 35.339 1.00 90.06 201 ASP A C 1
ATOM 1527 O O . ASP A 1 201 ? -22.460 -11.450 34.480 1.00 90.06 201 ASP A O 1
ATOM 1531 N N . GLU A 1 202 ? -22.602 -13.480 35.442 1.00 87.31 202 GLU A N 1
ATOM 1532 C CA . GLU A 1 202 ? -21.800 -14.182 34.450 1.00 87.31 202 GLU A CA 1
ATOM 1533 C C . GLU A 1 202 ? -22.719 -14.794 33.404 1.00 87.31 202 GLU A C 1
ATOM 1535 O O . GLU A 1 202 ? -23.742 -15.391 33.743 1.00 87.31 202 GLU A O 1
ATOM 1540 N N . TRP A 1 203 ? -22.340 -14.636 32.143 1.00 83.62 203 TRP A N 1
ATOM 1541 C CA . TRP A 1 203 ? -23.011 -15.259 31.019 1.00 83.62 203 TRP A CA 1
ATOM 1542 C C . TRP A 1 203 ? -21.982 -16.055 30.228 1.00 83.62 203 TRP A C 1
ATOM 1544 O O . TRP A 1 203 ? -20.995 -15.490 29.752 1.00 83.62 203 TRP A O 1
ATOM 1554 N N . GLU A 1 204 ? -22.215 -17.355 30.099 1.00 79.12 204 GLU A N 1
ATOM 1555 C CA . GLU A 1 204 ? -21.413 -18.241 29.265 1.00 79.12 204 GLU A CA 1
ATOM 1556 C C . GLU A 1 204 ? -22.197 -18.499 27.970 1.00 79.12 204 GLU A C 1
ATOM 1558 O O . GLU A 1 204 ? -23.337 -18.962 28.035 1.00 79.12 204 GLU A O 1
ATOM 1563 N N . PRO A 1 205 ? -21.669 -18.126 26.793 1.00 75.62 205 PRO A N 1
ATOM 1564 C CA . PRO A 1 205 ? -22.351 -18.394 25.536 1.00 75.62 205 PRO A CA 1
ATOM 1565 C C . PRO A 1 205 ? -22.337 -19.900 25.228 1.00 75.62 205 PRO A C 1
ATOM 1567 O O . PRO A 1 205 ? -21.294 -20.541 25.297 1.00 75.62 205 PRO A O 1
ATOM 1570 N N . ASP A 1 206 ? -23.481 -20.451 24.807 1.00 72.31 206 ASP A N 1
ATOM 1571 C CA . ASP A 1 206 ? -23.629 -21.873 24.433 1.00 72.31 206 ASP A CA 1
ATOM 1572 C C . ASP A 1 206 ? -22.841 -22.272 23.163 1.00 72.31 206 ASP A C 1
ATOM 1574 O O . ASP A 1 206 ? -22.753 -23.448 22.805 1.00 72.31 206 ASP A O 1
ATOM 1578 N N . LEU A 1 207 ? -22.280 -21.293 22.446 1.00 67.50 207 LEU A N 1
ATOM 1579 C CA . LEU A 1 207 ? -21.530 -21.453 21.200 1.00 67.50 207 LEU A CA 1
ATOM 1580 C C . LEU A 1 207 ? -20.168 -20.753 21.305 1.00 67.50 207 LEU A C 1
ATOM 1582 O O . LEU A 1 207 ? -19.976 -19.865 22.132 1.00 67.50 207 LEU A O 1
ATOM 1586 N N . SER A 1 208 ? -19.230 -21.149 20.435 1.00 64.88 208 SER A N 1
ATOM 1587 C CA . SER A 1 208 ? -17.879 -20.573 20.358 1.00 64.88 208 SER A CA 1
ATOM 1588 C C . SER A 1 208 ? -17.911 -19.042 20.399 1.00 64.88 208 SER A C 1
ATOM 1590 O O . SER A 1 208 ? -18.514 -18.409 19.535 1.00 64.88 208 SER A O 1
ATOM 1592 N N . SER A 1 209 ? -17.211 -18.451 21.368 1.00 59.28 209 SER A N 1
ATOM 1593 C CA . SER A 1 209 ? -17.077 -17.002 21.552 1.00 59.28 209 SER A CA 1
ATOM 1594 C C . SER A 1 209 ? -16.051 -16.365 20.599 1.00 59.28 209 SER A C 1
ATOM 1596 O O . SER A 1 209 ? -15.416 -15.372 20.949 1.00 59.28 209 SER A O 1
ATOM 1598 N N . GLN A 1 210 ? -15.813 -16.972 19.433 1.00 51.69 210 GLN A N 1
ATOM 1599 C CA . GLN A 1 210 ? -14.936 -16.413 18.408 1.00 51.69 210 GLN A CA 1
ATOM 1600 C C . GLN A 1 210 ? -15.745 -15.502 17.489 1.00 51.69 210 GLN A C 1
ATOM 1602 O O . GLN A 1 210 ? -16.723 -15.932 16.879 1.00 51.69 210 GLN A O 1
ATOM 1607 N N . THR A 1 211 ? -15.304 -14.255 17.363 1.00 47.34 211 THR A N 1
ATOM 1608 C CA . THR A 1 211 ? -15.675 -13.395 16.243 1.00 47.34 211 THR A CA 1
ATOM 1609 C C . THR A 1 211 ? -15.035 -13.989 14.983 1.00 47.34 211 THR A C 1
ATOM 1611 O O . THR A 1 211 ? -13.812 -14.034 14.859 1.00 47.34 211 THR A O 1
ATOM 1614 N N . GLY A 1 212 ? -15.863 -14.577 14.115 1.00 41.59 212 GLY A N 1
ATOM 1615 C CA . GLY A 1 212 ? -15.450 -15.067 12.794 1.00 41.59 212 GLY A CA 1
ATOM 1616 C C . GLY A 1 212 ? -15.264 -13.940 11.790 1.00 41.59 212 GLY A C 1
ATOM 1617 O O . GL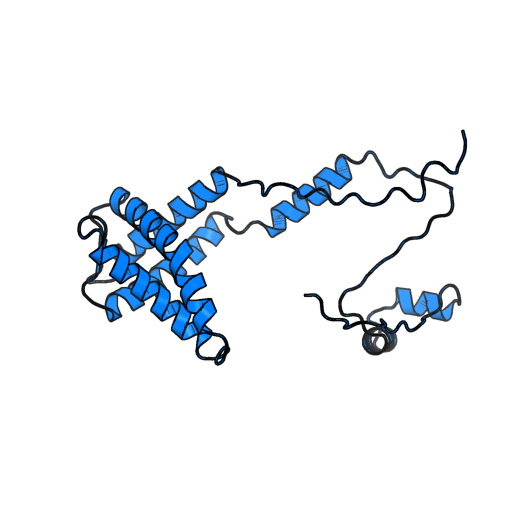Y A 1 212 ? -15.945 -12.901 11.947 1.00 41.59 212 GLY A O 1
#

Sequence (212 aa):
MDPTEGYGRALTWSPQAPHYNIVHVLISWLVAGVSVFVAAAIVPHVSVGGFSDALAAAVLIAALNAVLPPIVAALRLPFTLALGFVLVLVLDAVMLLLASHITTRTIRVDNFWWALLASVVISASMLVLEVIFGANDDDTYSLRVIRRIARRQGGAARTDTPGIVFLEIDGLARPVLQRAIRDGNAPHMASWLERGTHRLDEWEPDLSSQTG

Secondary structure (DSSP, 8-state):
--TTTTTT-------PPP---HHHHHHHHHHHHHHHHHHHHHSTTEEESSHHHHHHHHHHHHHHHHHHHHHHHHH-TT--HHHHHHHHHHHHHHHHHHHHHH-TTTEEE-SHHHHHHHHHHHHHHHHHHHHHHTTTTHHHHHHHHHHHHHHHS-S-----S--------TT--HHHHHHHHHTTS-HHHHHHHHTTSS-------SS-----

Radius of gyration: 26.48 Å; chains: 1; bounding box: 72×39×68 Å

Foldseek 3Di:
DDPPPPPDDDPPDDDDDDDDDVVLVVLLLLLLLVLLVVLQVVQPQKHFPDSVLSSVLSVQLVVLVVPVVVVVVVVCVPPDDPVPVVVVLLSQLVSLVVSCVVCVHSMGHPDSVSSSSSSVSSVVSSVVSCVVVVSVCPVVVVVVVVVVVCVVPPPPPDDPDDDDDDDDDPPDAPVNVVVCLVVVNCVVVVVCVVVVVDDDDDDDDPDDPDDD

pLDDT: mean 81.75, std 14.99, range [41.59, 96.94]